Protein AF-A0A7C4KPK6-F1 (afdb_monomer_lite)

Sequence (250 aa):
MKNDGFASPEDARISAATRNLIRKELAAGTPIPMLVKLLMQQGLSRADANYAIDVVQSEAVMDPGTAGPSPAVQGALGLLGGVLAALLGGGVWAVLTYATNTELGIVAWGIGWLTGLAVVLFSRGGRGVPFQISAAVCAVLGIAIGKYGSLFLFANKEAGGELSPFDPRLIELFFTKAGEWFSGYDLLWVGLAVVTAFGIPKIRPEKAAVIPEEGAAAGPPAHDPAAPPGFPPSEAPPDEPPPDAGFPKN

Secondary structure (DSSP, 8-state):
--------TTGGGS-HHHHHHHHHHHHHT--HHHHHHHHHHTT--HHHHHHHHHHHHHHHHH-TTTSPPPHHHHHHHHHHHHHHHHHHHHHHHHHHHHHHTS--HHHHHHHHHHHHHHHHHHTTT--SHHHHHHHHHHHHHHHHHHHHHHHHHHHHHHTTT---TT-HHHHHHHHHHHHHHS-HHHHHHHHHHHHHHHHTTPPPPP-------TTS--PPPP--TTS--PPPPPPPPPPPPPP--PPPP-

Foldseek 3Di:
DDPPPPCDPLNVVCDPVNLVVLVVCVVLVPDLVVQLVVVVVVVDDSVSSVVSNVVSVVVLVVPPVNDDDDQVQLLVQLLVQLQVLLLVLLLVLLVVCQVVVDRDLVSLLVSLLRSLVSSCVRSVNAADQSSLVSSLVSSVSSVLSNVLSNQCSVVCVVVVNPDDSVPVVSVCCCVVCVVVPCDPSNVVSSVSSSCNSSPSRHSDDDPPPPPPCPDPPDDPPDPDPPDDPDDDPDDDDDDDDDDDPDDDDD

Structure (mmCIF, N/CA/C/O backbone):
data_AF-A0A7C4KPK6-F1
#
_entry.id   AF-A0A7C4KPK6-F1
#
loop_
_atom_site.group_PDB
_atom_site.id
_atom_site.type_symbol
_atom_site.label_atom_id
_atom_site.label_alt_id
_atom_site.label_comp_id
_atom_site.label_asym_id
_atom_site.label_entity_id
_atom_site.label_seq_id
_atom_site.pdbx_PDB_ins_code
_atom_site.Cartn_x
_atom_site.Cartn_y
_atom_site.Cartn_z
_atom_site.occupancy
_atom_site.B_iso_or_equiv
_atom_site.auth_seq_id
_atom_site.auth_comp_id
_atom_site.auth_asym_id
_atom_site.auth_atom_id
_atom_site.pdbx_PDB_model_num
ATOM 1 N N . MET A 1 1 ? -4.069 11.522 -49.976 1.00 37.34 1 MET A N 1
ATOM 2 C CA . MET A 1 1 ? -2.637 11.608 -50.322 1.00 37.34 1 MET A CA 1
ATOM 3 C C . MET A 1 1 ? -1.860 11.174 -49.096 1.00 37.34 1 MET A C 1
ATOM 5 O O . MET A 1 1 ? -1.925 11.861 -48.086 1.00 37.34 1 MET A O 1
ATOM 9 N N . LYS A 1 2 ? -1.278 9.971 -49.134 1.00 38.59 2 LYS A N 1
ATOM 10 C CA . LYS A 1 2 ? -0.350 9.502 -48.104 1.00 38.59 2 LYS A CA 1
ATOM 11 C C . LYS A 1 2 ? 0.953 10.265 -48.322 1.00 38.59 2 LYS A C 1
ATOM 13 O O . LYS A 1 2 ? 1.428 10.328 -49.451 1.00 38.59 2 LYS A O 1
ATOM 18 N N . ASN A 1 3 ? 1.450 10.918 -47.277 1.00 36.28 3 ASN A N 1
ATOM 19 C CA . ASN A 1 3 ? 2.798 11.468 -47.281 1.00 36.28 3 ASN A CA 1
ATOM 20 C C . ASN A 1 3 ? 3.749 10.274 -47.235 1.00 36.28 3 ASN A C 1
ATOM 22 O O . ASN A 1 3 ? 4.093 9.791 -46.159 1.00 36.28 3 ASN A O 1
ATOM 26 N N . ASP A 1 4 ? 4.144 9.793 -48.407 1.00 41.75 4 ASP A N 1
ATOM 27 C CA . ASP A 1 4 ? 5.289 8.908 -48.553 1.00 41.75 4 ASP A CA 1
ATOM 28 C C . ASP A 1 4 ? 6.524 9.804 -48.403 1.00 41.75 4 ASP A C 1
ATOM 30 O O . ASP A 1 4 ? 7.168 10.203 -49.372 1.00 41.75 4 ASP A O 1
ATOM 34 N N . GLY A 1 5 ? 6.766 10.246 -47.162 1.00 41.53 5 GLY A N 1
ATOM 35 C CA . GLY A 1 5 ? 7.997 10.923 -46.792 1.00 41.53 5 GLY A CA 1
ATOM 36 C C . GLY A 1 5 ? 9.134 10.012 -47.214 1.00 41.53 5 GLY A C 1
ATOM 37 O O . GLY A 1 5 ? 9.195 8.868 -46.769 1.00 41.53 5 GLY A O 1
ATOM 38 N N . PHE A 1 6 ? 9.951 10.489 -48.150 1.00 40.34 6 PHE A N 1
ATOM 39 C CA . PHE A 1 6 ? 11.109 9.780 -48.665 1.00 40.34 6 PHE A CA 1
ATOM 40 C C . PHE A 1 6 ? 11.923 9.249 -47.486 1.00 40.34 6 PHE A C 1
ATOM 42 O O . PHE A 1 6 ? 12.591 10.022 -46.804 1.00 40.34 6 PHE A O 1
ATOM 49 N N . ALA A 1 7 ? 11.844 7.938 -47.253 1.00 49.53 7 ALA A N 1
ATOM 50 C CA . ALA A 1 7 ? 12.792 7.241 -46.409 1.00 49.53 7 ALA A CA 1
ATOM 51 C C . ALA A 1 7 ? 14.174 7.551 -46.991 1.00 49.53 7 ALA A C 1
ATOM 53 O O . ALA A 1 7 ? 14.441 7.256 -48.163 1.00 49.53 7 ALA A O 1
ATOM 54 N N . SER A 1 8 ? 15.018 8.216 -46.209 1.00 55.72 8 SER A N 1
ATOM 55 C CA . SER A 1 8 ? 16.411 8.440 -46.568 1.00 55.72 8 SER A CA 1
ATOM 56 C C . SER A 1 8 ? 17.037 7.083 -46.932 1.00 55.72 8 SER A C 1
ATOM 58 O O . SER A 1 8 ? 16.675 6.064 -46.337 1.00 55.72 8 SER A O 1
ATOM 60 N N . PRO A 1 9 ? 18.000 7.002 -47.867 1.00 56.88 9 PRO A N 1
ATOM 61 C CA . PRO A 1 9 ? 18.771 5.776 -48.098 1.00 56.88 9 PRO A CA 1
ATOM 62 C C . PRO A 1 9 ? 19.389 5.185 -46.812 1.00 56.88 9 PRO A C 1
ATOM 64 O O . PRO A 1 9 ? 19.728 4.002 -46.776 1.00 56.88 9 PRO A O 1
ATOM 67 N N . GLU A 1 10 ? 19.519 5.992 -45.753 1.00 55.03 10 GLU A N 1
ATOM 68 C CA . GLU A 1 10 ? 19.916 5.569 -44.405 1.00 55.03 10 GLU A CA 1
ATOM 69 C C . GLU A 1 10 ? 18.784 4.894 -43.606 1.00 55.03 10 GLU A C 1
ATOM 71 O O . GLU A 1 10 ? 19.051 3.912 -42.912 1.00 55.03 10 GLU A O 1
ATOM 76 N N . ASP A 1 11 ? 17.518 5.294 -43.775 1.00 55.28 11 ASP A N 1
ATOM 77 C CA . ASP A 1 11 ? 16.349 4.658 -43.136 1.00 55.28 11 ASP A CA 1
ATOM 78 C C . ASP A 1 11 ? 16.147 3.212 -43.619 1.00 55.28 11 ASP A C 1
ATOM 80 O O . ASP A 1 11 ? 15.669 2.343 -42.882 1.00 55.28 11 ASP A O 1
ATOM 84 N N . ALA A 1 12 ? 16.569 2.922 -44.855 1.00 57.03 12 ALA A N 1
ATOM 85 C CA . ALA A 1 12 ? 16.560 1.576 -45.425 1.00 57.03 12 ALA A CA 1
ATOM 86 C C . ALA A 1 12 ? 17.585 0.629 -44.768 1.00 57.03 12 ALA A C 1
ATOM 88 O O . ALA A 1 12 ? 17.457 -0.590 -44.897 1.00 57.03 12 ALA A O 1
ATOM 89 N N . ARG A 1 13 ? 18.586 1.161 -44.047 1.00 63.59 13 ARG A N 1
ATOM 90 C CA . ARG A 1 13 ? 19.599 0.355 -43.341 1.00 63.59 13 ARG A CA 1
ATOM 91 C C . ARG A 1 13 ? 19.080 -0.213 -42.022 1.00 63.59 13 ARG A C 1
ATOM 93 O O . ARG A 1 13 ? 19.578 -1.240 -41.564 1.00 63.59 13 ARG A O 1
ATOM 100 N N . ILE A 1 14 ? 18.064 0.410 -41.419 1.00 74.88 14 ILE A N 1
ATOM 101 C CA . ILE A 1 14 ? 17.486 -0.066 -40.161 1.00 74.88 14 ILE A CA 1
ATOM 102 C C . ILE A 1 14 ? 16.391 -1.088 -40.469 1.00 74.88 14 ILE A C 1
ATOM 104 O O . ILE A 1 14 ? 15.237 -0.759 -40.782 1.00 74.88 14 ILE A O 1
ATOM 108 N N . SER A 1 15 ? 16.763 -2.360 -40.338 1.00 82.25 15 SER A N 1
ATOM 109 C CA . SER A 1 15 ? 15.848 -3.475 -40.565 1.00 82.25 15 SER A CA 1
ATOM 110 C C . SER A 1 15 ? 14.600 -3.381 -39.674 1.00 82.25 15 SER A C 1
ATOM 112 O O . SER A 1 15 ? 14.639 -2.883 -38.543 1.00 82.25 15 SER A O 1
ATOM 114 N N . ALA A 1 16 ? 13.475 -3.915 -40.156 1.00 83.50 16 ALA A N 1
ATOM 115 C CA . ALA A 1 16 ? 12.253 -4.021 -39.356 1.00 83.50 16 ALA A CA 1
ATOM 116 C C . ALA A 1 16 ? 12.481 -4.821 -38.055 1.00 83.50 16 ALA A C 1
ATOM 118 O O . ALA A 1 16 ? 11.877 -4.520 -37.025 1.00 83.50 16 ALA A O 1
ATOM 119 N N . ALA A 1 17 ? 13.394 -5.799 -38.079 1.00 82.31 17 ALA A N 1
ATOM 120 C CA . ALA A 1 17 ? 13.788 -6.564 -36.901 1.00 82.31 17 ALA A CA 1
ATOM 121 C C . ALA A 1 17 ? 14.478 -5.678 -35.849 1.00 82.31 17 ALA A C 1
ATOM 123 O O . ALA A 1 17 ? 14.116 -5.734 -34.674 1.00 82.31 17 ALA A O 1
ATOM 124 N N . THR A 1 18 ? 15.397 -4.806 -36.274 1.00 87.81 18 THR A N 1
ATOM 125 C CA . THR A 1 18 ? 16.091 -3.845 -35.402 1.00 87.81 18 THR A CA 1
ATOM 126 C C . THR A 1 18 ? 15.105 -2.868 -34.761 1.00 87.81 18 THR A C 1
ATOM 128 O O . THR A 1 18 ? 15.152 -2.651 -33.552 1.00 87.81 18 THR A O 1
ATOM 131 N N . ARG A 1 19 ? 14.148 -2.335 -35.531 1.00 88.56 19 ARG A N 1
ATOM 132 C CA . ARG A 1 19 ? 13.104 -1.439 -34.998 1.00 88.56 19 ARG A CA 1
ATOM 133 C C . ARG A 1 19 ? 12.204 -2.125 -33.975 1.00 88.56 19 ARG A C 1
ATOM 135 O O . ARG A 1 19 ? 11.934 -1.560 -32.917 1.00 88.56 19 ARG A O 1
ATOM 142 N N . ASN A 1 20 ? 11.774 -3.355 -34.255 1.00 87.62 20 ASN A N 1
ATOM 143 C CA . ASN A 1 20 ? 10.952 -4.127 -33.324 1.00 87.62 20 ASN A CA 1
ATOM 144 C C . ASN A 1 20 ? 11.703 -4.450 -32.027 1.00 87.62 20 ASN A C 1
ATOM 146 O O . ASN A 1 20 ? 11.112 -4.370 -30.949 1.00 87.62 20 ASN A O 1
ATOM 150 N N . LEU A 1 21 ? 12.999 -4.763 -32.119 1.00 87.44 21 LEU A N 1
ATOM 151 C CA . LEU A 1 21 ? 13.857 -4.955 -30.954 1.00 87.44 21 LEU A CA 1
ATOM 152 C C . LEU A 1 21 ? 13.949 -3.672 -30.121 1.00 87.44 21 LEU A C 1
ATOM 154 O O . LEU A 1 21 ? 13.642 -3.703 -28.935 1.00 87.44 21 LEU A O 1
ATOM 158 N N . ILE A 1 22 ? 14.292 -2.538 -30.740 1.00 90.06 22 ILE A N 1
ATOM 159 C CA . ILE A 1 22 ? 14.401 -1.241 -30.053 1.00 90.06 22 ILE A CA 1
ATOM 160 C C . ILE A 1 22 ? 13.082 -0.883 -29.362 1.00 90.06 22 ILE A C 1
ATOM 162 O O . ILE A 1 22 ? 13.087 -0.513 -28.191 1.00 90.06 22 ILE A O 1
ATOM 166 N N . ARG A 1 23 ? 11.941 -1.055 -30.041 1.00 86.69 23 ARG A N 1
ATOM 167 C CA . ARG A 1 23 ? 10.617 -0.789 -29.461 1.00 86.69 23 ARG A CA 1
ATOM 168 C C . ARG A 1 23 ? 10.331 -1.684 -28.254 1.00 86.69 23 ARG A C 1
ATOM 170 O O . ARG A 1 23 ? 9.842 -1.195 -27.238 1.00 86.69 23 ARG A O 1
ATOM 177 N N . LYS A 1 24 ? 10.644 -2.978 -28.354 1.00 85.38 24 LYS A N 1
ATOM 178 C CA . LYS A 1 24 ? 10.474 -3.945 -27.261 1.00 85.38 24 LYS A CA 1
ATOM 179 C C . LYS A 1 24 ? 11.331 -3.570 -26.049 1.00 85.38 24 LYS A C 1
ATOM 181 O O . LYS A 1 24 ? 10.821 -3.549 -24.933 1.00 85.38 24 LYS A O 1
ATOM 186 N N . GLU A 1 25 ? 12.599 -3.243 -26.270 1.00 86.81 25 GLU A N 1
ATOM 187 C CA . GLU A 1 25 ? 13.547 -2.897 -25.208 1.00 86.81 25 GLU A CA 1
ATOM 188 C C . GLU A 1 25 ? 13.232 -1.546 -24.551 1.00 86.81 25 GLU A C 1
ATOM 190 O O . GLU A 1 25 ? 13.271 -1.421 -23.326 1.00 86.81 25 GLU A O 1
ATOM 195 N N . LEU A 1 26 ? 12.835 -0.540 -25.335 1.00 83.62 26 LEU A N 1
ATOM 196 C CA . LEU A 1 26 ? 12.366 0.739 -24.797 1.00 83.62 26 LEU A CA 1
ATOM 197 C C . LEU A 1 26 ? 11.099 0.557 -23.950 1.00 83.62 26 LEU A C 1
ATOM 199 O O . LEU A 1 26 ? 11.012 1.119 -22.859 1.00 83.62 26 LEU A O 1
ATOM 203 N N . ALA A 1 27 ? 10.147 -0.271 -24.397 1.00 76.69 27 ALA A N 1
ATOM 204 C CA . ALA A 1 27 ? 8.944 -0.593 -23.627 1.00 76.69 27 ALA A CA 1
ATOM 205 C C . ALA A 1 27 ? 9.249 -1.384 -22.340 1.00 76.69 27 ALA A C 1
ATOM 207 O O . ALA A 1 27 ? 8.530 -1.249 -21.350 1.00 76.69 27 ALA A O 1
ATOM 208 N N . ALA A 1 28 ? 10.323 -2.179 -22.329 1.00 75.38 28 ALA A N 1
ATOM 209 C CA . ALA A 1 28 ? 10.812 -2.884 -21.144 1.00 75.38 28 ALA A CA 1
ATOM 210 C C . ALA A 1 28 ? 11.562 -1.969 -20.151 1.00 75.38 28 ALA A C 1
ATOM 212 O O . ALA A 1 28 ? 11.833 -2.382 -19.021 1.00 75.38 28 ALA A O 1
ATOM 213 N N . GLY A 1 29 ? 11.865 -0.724 -20.540 1.00 77.06 29 GLY A N 1
ATOM 214 C CA . GLY A 1 29 ? 12.596 0.242 -19.720 1.00 77.06 29 GLY A CA 1
ATOM 215 C C . GLY A 1 29 ? 14.118 0.067 -19.760 1.00 77.06 29 GLY A C 1
ATOM 216 O O . GLY A 1 29 ? 14.801 0.505 -18.832 1.00 77.06 29 GLY A O 1
ATOM 217 N N . THR A 1 30 ? 14.659 -0.573 -20.802 1.00 82.31 30 THR A N 1
ATOM 218 C CA . THR A 1 30 ? 16.104 -0.779 -20.970 1.00 82.31 30 THR A CA 1
ATOM 219 C C . THR A 1 30 ? 16.824 0.573 -21.125 1.00 82.31 30 THR A C 1
ATOM 221 O O . THR A 1 30 ? 16.462 1.363 -22.002 1.00 82.31 30 THR A O 1
ATOM 224 N N . PRO A 1 31 ? 17.855 0.884 -20.308 1.00 84.06 31 PRO A N 1
ATOM 225 C CA . PRO A 1 31 ? 18.593 2.141 -20.427 1.00 84.06 31 PRO A CA 1
ATOM 226 C C . PRO A 1 31 ? 19.273 2.292 -21.796 1.00 84.06 31 PRO A C 1
ATOM 228 O O . PRO A 1 31 ? 19.897 1.349 -22.283 1.00 84.06 31 PRO A O 1
ATOM 231 N N . ILE A 1 32 ? 19.247 3.501 -22.374 1.00 86.12 32 ILE A N 1
ATOM 232 C CA . ILE A 1 32 ? 19.819 3.794 -23.706 1.00 86.12 32 ILE A CA 1
ATOM 233 C C . ILE A 1 32 ? 21.267 3.287 -23.868 1.00 86.12 32 ILE A C 1
ATOM 235 O O . ILE A 1 32 ? 21.539 2.627 -24.869 1.00 86.12 32 ILE A O 1
ATOM 239 N N . PRO A 1 33 ? 22.197 3.474 -22.905 1.00 90.19 33 PRO A N 1
ATOM 240 C CA . PRO A 1 33 ? 23.565 2.965 -23.058 1.00 90.19 33 PRO A CA 1
ATOM 241 C C . PRO A 1 33 ? 23.644 1.439 -23.212 1.00 90.19 33 PRO A C 1
ATOM 243 O O . PRO A 1 33 ? 24.534 0.923 -23.889 1.00 90.19 33 PRO A O 1
ATOM 246 N N . MET A 1 34 ? 22.714 0.711 -22.589 1.00 88.19 34 MET A N 1
ATOM 247 C CA . MET A 1 34 ? 22.632 -0.745 -22.669 1.00 88.19 34 MET A CA 1
ATOM 248 C C . MET A 1 34 ? 22.015 -1.188 -23.997 1.00 88.19 34 MET A C 1
ATOM 250 O O . MET A 1 34 ? 22.509 -2.131 -24.611 1.00 88.19 34 MET A O 1
ATOM 254 N N . LEU A 1 35 ? 21.019 -0.451 -24.491 1.00 90.12 35 LEU A N 1
ATOM 255 C CA . LEU A 1 35 ? 20.423 -0.686 -25.803 1.00 90.12 35 LEU A CA 1
ATOM 256 C C . LEU A 1 35 ? 21.427 -0.458 -26.941 1.00 90.12 35 LEU A C 1
ATOM 258 O O . LEU A 1 35 ? 21.549 -1.291 -27.834 1.00 90.12 35 LEU A O 1
ATOM 262 N N . VAL A 1 36 ? 22.229 0.608 -26.854 1.00 92.31 36 VAL A N 1
ATOM 263 C CA . VAL A 1 36 ? 23.342 0.861 -27.784 1.00 92.31 36 VAL A CA 1
ATOM 264 C C . VAL A 1 36 ? 24.323 -0.310 -27.778 1.00 92.31 36 VAL A C 1
ATOM 266 O O . VAL A 1 36 ? 24.739 -0.770 -28.837 1.00 92.31 36 VAL A O 1
ATOM 269 N N . LYS A 1 37 ? 24.662 -0.839 -26.595 1.00 93.69 37 LYS A N 1
ATOM 270 C CA . LYS A 1 37 ? 25.561 -1.994 -26.476 1.00 93.69 37 LYS A CA 1
ATOM 271 C C . LYS A 1 37 ? 24.980 -3.251 -27.139 1.00 93.69 37 LYS A C 1
ATOM 273 O O . LYS A 1 37 ? 25.721 -3.948 -27.825 1.00 93.69 37 LYS A O 1
ATOM 278 N N . LEU A 1 38 ? 23.684 -3.522 -26.965 1.00 89.94 38 LEU A N 1
ATOM 279 C CA . LEU A 1 38 ? 22.998 -4.656 -27.600 1.00 89.94 38 LEU A CA 1
ATOM 280 C C . LEU A 1 38 ? 22.998 -4.539 -29.128 1.00 89.94 38 LEU A C 1
ATOM 282 O O . LEU A 1 38 ? 23.317 -5.500 -29.821 1.00 89.94 38 LEU A O 1
ATOM 286 N N . LEU A 1 39 ? 22.705 -3.352 -29.657 1.00 91.25 39 LEU A N 1
ATOM 287 C CA . LEU A 1 39 ? 22.725 -3.106 -31.100 1.00 91.25 39 LEU A CA 1
ATOM 288 C C . LEU A 1 39 ? 24.136 -3.251 -31.680 1.00 91.25 39 LEU A C 1
ATOM 290 O O . LEU A 1 39 ? 24.307 -3.843 -32.743 1.00 91.25 39 LEU A O 1
ATOM 294 N N . MET A 1 40 ? 25.158 -2.799 -30.950 1.00 91.00 40 MET A N 1
ATOM 295 C CA . MET A 1 40 ? 26.551 -3.011 -31.342 1.00 91.00 40 MET A CA 1
ATOM 296 C C . MET A 1 40 ? 26.943 -4.493 -31.362 1.00 91.00 40 MET A C 1
ATOM 298 O O . MET A 1 40 ? 27.669 -4.920 -32.256 1.00 91.00 40 MET A O 1
ATOM 302 N N . GLN A 1 41 ? 26.434 -5.300 -30.425 1.00 92.25 41 GLN A N 1
ATOM 303 C CA . GLN A 1 41 ? 26.625 -6.757 -30.446 1.00 92.25 41 GLN A CA 1
ATOM 304 C C . GLN A 1 41 ? 25.939 -7.427 -31.645 1.00 92.25 41 GLN A C 1
ATOM 306 O O . GLN A 1 41 ? 26.386 -8.482 -32.083 1.00 92.25 41 GLN A O 1
ATOM 311 N N . GLN A 1 42 ? 24.901 -6.806 -32.211 1.00 87.69 42 GLN A N 1
ATOM 312 C CA . GLN A 1 42 ? 24.258 -7.243 -33.456 1.00 87.69 42 GLN A CA 1
ATOM 313 C C . GLN A 1 42 ? 24.965 -6.734 -34.724 1.00 87.69 42 GLN A C 1
ATOM 315 O O . GLN A 1 42 ? 24.448 -6.905 -35.826 1.00 87.69 42 GLN A O 1
ATOM 320 N N . GLY A 1 43 ? 26.145 -6.123 -34.583 1.00 85.88 43 GLY A N 1
ATOM 321 C CA . GLY A 1 43 ? 26.968 -5.668 -35.702 1.00 85.88 43 GLY A CA 1
ATOM 322 C C . GLY A 1 43 ? 26.678 -4.244 -36.172 1.00 85.88 43 GLY A C 1
ATOM 323 O O . GLY A 1 43 ? 27.267 -3.816 -37.162 1.00 85.88 43 GLY A O 1
ATOM 324 N N . LEU A 1 44 ? 25.813 -3.487 -35.482 1.00 88.75 44 LEU A N 1
ATOM 325 C CA . LEU A 1 44 ? 25.620 -2.071 -35.799 1.00 88.75 44 LEU A CA 1
ATOM 326 C C . LEU A 1 44 ? 26.807 -1.248 -35.292 1.00 88.75 44 LEU A C 1
ATOM 328 O O . LEU A 1 44 ? 27.331 -1.471 -34.199 1.00 88.75 44 LEU A O 1
ATOM 332 N N . SER A 1 45 ? 27.208 -0.231 -36.055 1.00 89.56 45 SER A N 1
ATOM 333 C CA . SER A 1 45 ? 28.138 0.757 -35.520 1.00 89.56 45 SER A CA 1
ATOM 334 C C . SER A 1 45 ? 27.465 1.550 -34.392 1.00 89.56 45 SER A C 1
ATOM 336 O O . SER A 1 45 ? 26.240 1.655 -34.312 1.00 89.56 45 SER A O 1
ATOM 338 N N . ARG A 1 46 ? 28.258 2.158 -33.504 1.00 87.25 46 ARG A N 1
ATOM 339 C CA . ARG A 1 46 ? 27.716 3.020 -32.439 1.00 87.25 46 ARG A CA 1
ATOM 340 C C . ARG A 1 46 ? 26.889 4.185 -33.004 1.00 87.25 46 ARG A C 1
ATOM 342 O O . ARG A 1 46 ? 25.904 4.576 -32.385 1.00 87.25 46 ARG A O 1
ATOM 349 N N . ALA A 1 47 ? 27.300 4.741 -34.144 1.00 82.19 47 ALA A N 1
ATOM 350 C CA . ALA A 1 47 ? 26.583 5.830 -34.800 1.00 82.19 47 ALA A CA 1
ATOM 351 C C . ALA A 1 47 ? 25.219 5.350 -35.316 1.00 82.19 47 ALA A C 1
ATOM 353 O O . ALA A 1 47 ? 24.206 5.960 -34.984 1.00 82.19 47 ALA A O 1
ATOM 354 N N . ASP A 1 48 ? 25.188 4.203 -36.003 1.00 85.06 48 ASP A N 1
ATOM 355 C CA . ASP A 1 48 ? 23.949 3.606 -36.522 1.00 85.06 48 ASP A CA 1
ATOM 356 C C . ASP A 1 48 ? 23.004 3.180 -35.393 1.00 85.06 48 ASP A C 1
ATOM 358 O O . ASP A 1 48 ? 21.793 3.336 -35.501 1.00 85.06 48 ASP A O 1
ATOM 362 N N . ALA A 1 49 ? 23.546 2.673 -34.282 1.00 88.19 49 ALA A N 1
ATOM 363 C CA . ALA A 1 49 ? 22.763 2.307 -33.106 1.00 88.19 49 ALA A CA 1
ATOM 364 C C . ALA A 1 49 ? 22.084 3.528 -32.467 1.00 88.19 49 ALA A C 1
ATOM 366 O O . ALA A 1 49 ? 20.896 3.477 -32.159 1.00 88.19 49 ALA A O 1
ATOM 367 N N . ASN A 1 50 ? 22.818 4.632 -32.291 1.00 89.38 50 ASN A N 1
ATOM 368 C CA . ASN A 1 50 ? 22.251 5.874 -31.762 1.00 89.38 50 ASN A CA 1
ATOM 369 C C . ASN A 1 50 ? 21.199 6.458 -32.711 1.00 89.38 50 ASN A C 1
ATOM 371 O O . ASN A 1 50 ? 20.126 6.843 -32.259 1.00 89.38 50 ASN A O 1
ATOM 375 N N . TYR A 1 51 ? 21.488 6.469 -34.014 1.00 86.56 51 TYR A N 1
ATOM 376 C CA . TYR A 1 51 ? 20.554 6.925 -35.039 1.00 86.56 51 TYR A CA 1
ATOM 377 C C . TYR A 1 51 ? 19.271 6.083 -35.053 1.00 86.56 51 TYR A C 1
ATOM 379 O O . TYR A 1 51 ? 18.174 6.628 -35.008 1.00 86.56 51 TYR A O 1
ATOM 387 N N . ALA A 1 52 ? 19.383 4.753 -35.005 1.00 87.06 52 ALA A N 1
ATOM 388 C CA . ALA A 1 52 ? 18.220 3.872 -34.980 1.00 87.06 52 ALA A CA 1
ATOM 389 C C . ALA A 1 52 ? 17.349 4.060 -33.731 1.00 87.06 52 ALA A C 1
ATOM 391 O O . ALA A 1 52 ? 16.126 3.963 -33.814 1.00 87.06 52 ALA A O 1
ATOM 392 N N . ILE A 1 53 ? 17.957 4.342 -32.576 1.00 88.06 53 ILE A N 1
ATOM 393 C CA . ILE A 1 53 ? 17.217 4.652 -31.348 1.00 88.06 53 ILE A CA 1
ATOM 394 C C . ILE A 1 53 ? 16.477 5.985 -31.488 1.00 88.06 53 ILE A C 1
ATOM 396 O O . ILE A 1 53 ? 15.304 6.050 -31.127 1.00 88.06 53 ILE A O 1
ATOM 400 N N . ASP A 1 54 ? 17.130 7.011 -32.033 1.00 86.00 54 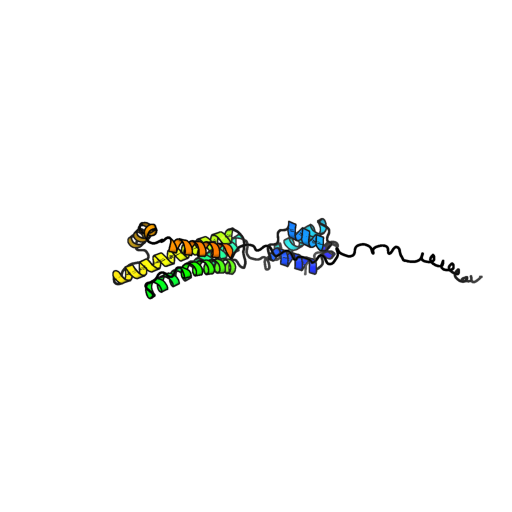ASP A N 1
ATOM 401 C CA . ASP A 1 54 ? 16.542 8.338 -32.244 1.00 86.00 54 ASP A CA 1
ATOM 402 C C . ASP A 1 54 ? 15.367 8.292 -33.236 1.00 86.00 54 ASP A C 1
ATOM 404 O O . ASP A 1 54 ? 14.289 8.824 -32.964 1.00 86.00 54 ASP A O 1
ATOM 408 N N . VAL A 1 55 ? 15.512 7.546 -34.336 1.00 84.88 55 VAL A N 1
ATOM 409 C CA . VAL A 1 55 ? 14.433 7.307 -35.309 1.00 84.88 55 VAL A CA 1
ATOM 410 C C . VAL A 1 55 ? 13.247 6.601 -34.647 1.00 84.88 55 VAL A C 1
ATOM 412 O O . VAL A 1 55 ? 12.113 7.053 -34.760 1.00 84.88 55 VAL A O 1
ATOM 415 N N . VAL A 1 56 ? 13.471 5.527 -33.887 1.00 84.00 56 VAL A N 1
ATOM 416 C CA . VAL A 1 56 ? 12.365 4.798 -33.237 1.00 84.00 56 VAL A CA 1
ATOM 417 C C . VAL A 1 56 ? 11.712 5.617 -32.116 1.00 84.00 56 VAL A C 1
ATOM 419 O O . VAL A 1 56 ? 10.499 5.531 -31.920 1.00 84.00 56 VAL A O 1
ATOM 422 N N . GLN A 1 57 ? 12.479 6.420 -31.374 1.00 82.62 57 GLN A N 1
ATOM 423 C CA . GLN A 1 57 ? 11.927 7.332 -30.370 1.00 82.62 57 GLN A CA 1
ATOM 424 C C . GLN A 1 57 ? 11.108 8.451 -31.014 1.00 82.62 57 GLN A C 1
ATOM 426 O O . GLN A 1 57 ? 10.018 8.746 -30.531 1.00 82.62 57 GLN A O 1
ATOM 431 N N . SER A 1 58 ? 11.584 9.040 -32.110 1.00 79.25 58 SER A N 1
ATOM 432 C CA . SER A 1 58 ? 10.852 10.076 -32.845 1.00 79.25 58 SER A CA 1
ATOM 433 C C . SER A 1 58 ? 9.593 9.527 -33.527 1.00 79.25 58 SER A C 1
ATOM 435 O O . SER A 1 58 ? 8.546 10.168 -33.455 1.00 79.25 58 SER A O 1
ATOM 437 N N . GLU A 1 59 ? 9.632 8.305 -34.071 1.00 75.06 59 GLU A N 1
ATOM 438 C CA . GLU A 1 59 ? 8.441 7.577 -34.534 1.00 75.06 59 GLU A CA 1
ATOM 439 C C . GLU A 1 59 ? 7.422 7.383 -33.397 1.00 75.06 59 GLU A C 1
ATOM 441 O O . GLU A 1 59 ? 6.233 7.647 -33.575 1.00 75.06 59 GLU A O 1
ATOM 446 N N . ALA A 1 60 ? 7.877 6.975 -32.207 1.00 67.25 60 ALA A N 1
ATOM 447 C CA . ALA A 1 60 ? 7.009 6.793 -31.041 1.00 67.25 60 ALA A CA 1
ATOM 448 C C . ALA A 1 60 ? 6.411 8.114 -30.516 1.00 67.25 60 ALA A C 1
ATOM 450 O O . ALA A 1 60 ? 5.337 8.111 -29.918 1.00 67.25 60 ALA A O 1
ATOM 451 N N . VAL A 1 61 ? 7.089 9.243 -30.737 1.00 65.19 61 VAL A N 1
ATOM 452 C CA . VAL A 1 61 ? 6.589 10.586 -30.399 1.00 65.19 61 VAL A CA 1
ATOM 453 C C . VAL A 1 61 ? 5.533 11.055 -31.412 1.00 65.19 61 VAL A C 1
ATOM 455 O O . VAL A 1 61 ? 4.601 11.764 -31.036 1.00 65.19 61 VAL A O 1
ATOM 458 N N . MET A 1 62 ? 5.653 10.649 -32.680 1.00 61.03 62 MET A N 1
ATOM 459 C CA . MET A 1 62 ? 4.754 11.042 -33.774 1.00 61.03 62 MET A CA 1
ATOM 460 C C . MET A 1 62 ? 3.452 10.220 -33.842 1.00 61.03 62 MET A C 1
ATOM 462 O O . MET A 1 62 ? 2.494 10.670 -34.471 1.00 61.03 62 MET A O 1
ATOM 466 N N . ASP A 1 63 ? 3.379 9.057 -33.184 1.00 58.94 63 ASP A N 1
ATOM 467 C CA . ASP A 1 63 ? 2.153 8.256 -33.036 1.00 58.94 63 ASP A CA 1
ATOM 468 C C . ASP A 1 63 ? 1.639 8.265 -31.576 1.00 58.94 63 ASP A C 1
ATOM 470 O O . ASP A 1 63 ? 1.900 7.333 -30.801 1.00 58.94 63 ASP A O 1
ATOM 474 N N . PRO A 1 64 ? 0.869 9.296 -31.168 1.00 52.34 64 PRO A N 1
ATOM 475 C CA . PRO A 1 64 ? 0.358 9.425 -29.801 1.00 52.34 64 PRO A CA 1
ATOM 476 C C . PRO A 1 64 ? -0.629 8.315 -29.403 1.00 52.34 64 PRO A C 1
ATOM 478 O O . PRO A 1 64 ? -0.973 8.210 -28.227 1.00 52.34 64 PRO A O 1
ATOM 481 N N . GLY A 1 65 ? -1.081 7.475 -30.345 1.00 54.97 65 GLY A N 1
ATOM 482 C CA . GLY A 1 65 ? -1.910 6.302 -30.065 1.00 54.97 65 GLY A CA 1
ATOM 483 C C . GLY A 1 65 ? -1.132 5.105 -29.503 1.00 54.97 65 GLY A C 1
ATOM 484 O O . GLY A 1 65 ? -1.749 4.178 -28.978 1.00 54.97 65 GLY A O 1
ATOM 485 N N . THR A 1 66 ? 0.205 5.119 -29.579 1.00 54.41 66 THR A N 1
ATOM 486 C CA . THR A 1 66 ? 1.074 4.006 -29.142 1.00 54.41 66 THR A CA 1
ATOM 487 C C . THR A 1 66 ? 1.982 4.346 -27.960 1.00 54.41 66 THR A C 1
ATOM 489 O O . THR A 1 66 ? 2.498 3.437 -27.302 1.00 54.41 66 THR A O 1
ATOM 492 N N . ALA A 1 67 ? 2.139 5.632 -27.629 1.00 56.81 67 ALA A N 1
ATOM 493 C CA . ALA A 1 67 ? 2.850 6.064 -26.435 1.00 56.81 67 ALA A CA 1
ATOM 494 C C . ALA A 1 67 ? 2.051 5.669 -25.180 1.00 56.81 67 ALA A C 1
ATOM 496 O O . ALA A 1 67 ? 0.936 6.139 -24.945 1.00 56.81 67 ALA A O 1
ATOM 497 N N . GLY A 1 68 ? 2.613 4.779 -24.358 1.00 63.56 68 GLY A N 1
ATOM 498 C CA . GLY A 1 68 ? 2.054 4.470 -23.042 1.00 63.56 68 GLY A CA 1
ATOM 499 C C . GLY A 1 68 ? 1.857 5.741 -22.195 1.00 63.56 68 GLY A C 1
ATOM 500 O O . GLY A 1 68 ? 2.469 6.773 -22.475 1.00 63.56 68 GLY A O 1
ATOM 501 N N . PRO A 1 69 ? 1.016 5.699 -21.145 1.00 72.94 69 PRO A N 1
ATOM 502 C CA . PRO A 1 69 ? 0.779 6.869 -20.303 1.00 72.94 69 PRO A CA 1
ATOM 503 C C . PRO A 1 69 ? 2.092 7.441 -19.766 1.00 72.94 69 PRO A C 1
ATOM 505 O O . PRO A 1 69 ? 3.014 6.688 -19.449 1.00 72.94 69 PRO A O 1
ATOM 508 N N . SER A 1 70 ? 2.170 8.766 -19.633 1.00 83.31 70 SER A N 1
ATOM 509 C CA . SER A 1 70 ? 3.369 9.429 -19.113 1.00 83.31 70 SER A CA 1
ATOM 510 C C . SER A 1 70 ? 3.738 8.908 -17.712 1.00 83.31 70 SER A C 1
ATOM 512 O O . SER A 1 70 ? 2.856 8.454 -16.975 1.00 83.31 70 SER A O 1
ATOM 514 N N . PRO A 1 71 ? 5.013 8.999 -17.284 1.00 84.38 71 PRO A N 1
ATOM 515 C CA . PRO A 1 71 ? 5.433 8.539 -15.957 1.00 84.38 71 PRO A CA 1
ATOM 516 C C . PRO A 1 71 ? 4.609 9.137 -14.808 1.00 84.38 71 PRO A C 1
ATOM 518 O O . PRO A 1 71 ? 4.316 8.449 -13.833 1.00 84.38 71 PRO A O 1
ATOM 521 N N . ALA A 1 72 ? 4.177 10.395 -14.944 1.00 86.31 72 ALA A N 1
ATOM 522 C CA . ALA A 1 72 ? 3.301 11.054 -13.979 1.00 86.31 72 ALA A CA 1
ATOM 523 C C . ALA A 1 72 ? 1.915 10.391 -13.906 1.00 86.31 72 ALA A C 1
ATOM 525 O O . ALA A 1 72 ? 1.420 10.118 -12.813 1.00 86.31 72 ALA A O 1
ATOM 526 N N . VAL A 1 73 ? 1.311 10.075 -15.057 1.00 89.94 73 VAL A N 1
ATOM 527 C CA . VAL A 1 73 ? 0.019 9.374 -15.122 1.00 89.94 73 VAL A CA 1
ATOM 528 C C . VAL A 1 73 ? 0.148 7.955 -14.570 1.00 89.94 73 VAL A C 1
ATOM 530 O O . VAL A 1 73 ? -0.692 7.533 -13.781 1.00 89.94 73 VAL A O 1
ATOM 533 N N . GLN A 1 74 ? 1.218 7.233 -14.912 1.00 91.88 74 GLN A N 1
ATOM 534 C CA . GLN A 1 74 ? 1.485 5.907 -14.344 1.00 91.88 74 GLN A CA 1
ATOM 535 C C . GLN A 1 74 ? 1.636 5.964 -12.823 1.00 91.88 74 GLN A C 1
ATOM 537 O O . GLN A 1 74 ? 1.065 5.129 -12.125 1.00 91.88 74 GLN A O 1
ATOM 542 N N . GLY A 1 75 ? 2.374 6.951 -12.310 1.00 92.25 75 GLY A N 1
ATOM 543 C CA . GLY A 1 75 ? 2.535 7.189 -10.877 1.00 92.25 75 GLY A CA 1
ATOM 544 C C . GLY A 1 75 ? 1.199 7.433 -10.179 1.00 92.25 75 GLY A C 1
ATOM 545 O O . GLY A 1 75 ? 0.898 6.771 -9.188 1.00 92.25 75 GLY A O 1
ATOM 546 N N . ALA A 1 76 ? 0.370 8.324 -10.730 1.00 95.81 76 ALA A N 1
ATOM 547 C CA . ALA A 1 76 ? -0.949 8.637 -10.186 1.00 95.81 76 ALA A CA 1
ATOM 548 C C . ALA A 1 76 ? -1.884 7.416 -10.183 1.00 95.81 76 ALA A C 1
ATOM 550 O O . ALA A 1 76 ? -2.526 7.134 -9.172 1.00 95.81 76 ALA A O 1
ATOM 551 N N . LEU A 1 77 ? -1.925 6.658 -11.284 1.00 96.00 77 LEU A N 1
ATOM 552 C CA . LEU A 1 77 ? -2.719 5.432 -11.365 1.00 96.00 77 LEU A CA 1
ATOM 553 C C . LEU A 1 77 ? -2.207 4.366 -10.393 1.00 96.00 77 LEU A C 1
ATOM 555 O O . LEU A 1 77 ? -3.005 3.756 -9.686 1.00 96.00 77 LEU A O 1
ATOM 559 N N . GLY A 1 78 ? -0.889 4.173 -10.308 1.00 97.12 78 GLY A N 1
ATOM 560 C CA . GLY A 1 78 ? -0.274 3.256 -9.352 1.00 97.12 78 GLY A CA 1
ATOM 561 C C . GLY A 1 78 ? -0.649 3.602 -7.911 1.00 97.12 78 GLY A C 1
ATOM 562 O O . GLY A 1 78 ? -1.110 2.732 -7.175 1.00 97.12 78 GLY A O 1
ATOM 563 N N . LEU A 1 79 ? -0.533 4.8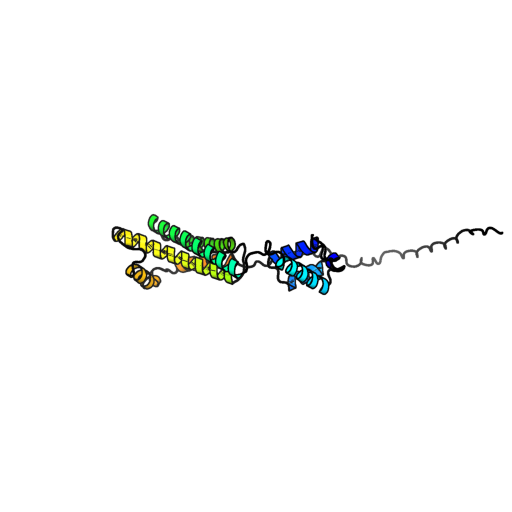76 -7.524 1.00 98.19 79 LEU A N 1
ATOM 564 C CA . LEU A 1 79 ? -0.941 5.351 -6.200 1.00 98.19 79 LEU A CA 1
ATOM 565 C C . LEU A 1 79 ? -2.432 5.102 -5.938 1.00 98.19 79 LEU A C 1
ATOM 567 O O . LEU A 1 79 ? -2.779 4.597 -4.873 1.00 98.19 79 LEU A O 1
ATOM 571 N N . LEU A 1 80 ? -3.303 5.397 -6.907 1.00 98.19 80 LEU A N 1
ATOM 572 C CA . LEU A 1 80 ? -4.737 5.116 -6.804 1.00 98.19 80 LEU A CA 1
ATOM 573 C C . LEU A 1 80 ? -5.000 3.624 -6.555 1.00 98.19 80 LEU A C 1
ATOM 575 O O . LEU A 1 80 ? -5.747 3.280 -5.641 1.00 98.19 80 LEU A O 1
ATOM 579 N N . GLY A 1 81 ? -4.349 2.740 -7.317 1.00 98.12 81 GLY A N 1
ATOM 580 C CA . GLY A 1 81 ? -4.433 1.293 -7.115 1.00 98.12 81 GLY A CA 1
ATOM 581 C C . GLY A 1 81 ? -3.988 0.875 -5.712 1.00 98.12 81 GLY A C 1
ATOM 582 O O . GLY A 1 81 ? -4.685 0.115 -5.040 1.00 98.12 81 GLY A O 1
ATOM 583 N N . GLY A 1 82 ? -2.869 1.426 -5.234 1.00 98.62 82 GLY A N 1
ATOM 584 C CA . GLY A 1 82 ? -2.369 1.197 -3.879 1.00 98.62 82 GLY A CA 1
ATOM 585 C C . GLY A 1 82 ? -3.344 1.649 -2.787 1.00 98.62 82 GLY A C 1
ATOM 586 O O . GLY A 1 82 ? -3.569 0.907 -1.834 1.00 98.62 82 GLY A O 1
ATOM 587 N N . VAL A 1 83 ? -3.963 2.826 -2.927 1.00 98.75 83 VAL A N 1
ATOM 588 C CA . VAL A 1 83 ? -4.953 3.350 -1.968 1.00 98.75 83 VAL A CA 1
ATOM 589 C C . VAL A 1 83 ? -6.212 2.484 -1.935 1.00 98.75 83 VAL A C 1
ATOM 591 O O . VAL A 1 83 ? -6.688 2.149 -0.853 1.00 98.75 83 VAL A O 1
ATOM 594 N N . LEU A 1 84 ? -6.732 2.069 -3.093 1.00 98.62 84 LEU A N 1
ATOM 595 C CA . LEU A 1 84 ? -7.891 1.173 -3.156 1.00 98.62 84 LEU A CA 1
ATOM 596 C C . LEU A 1 84 ? -7.593 -0.173 -2.485 1.00 98.62 84 LEU A C 1
ATOM 598 O O . LEU A 1 84 ? -8.382 -0.648 -1.670 1.00 98.62 84 LEU A O 1
ATOM 602 N N . ALA A 1 85 ? -6.426 -0.755 -2.768 1.00 98.69 85 ALA A N 1
ATOM 603 C CA . ALA A 1 85 ? -5.961 -1.970 -2.107 1.00 98.69 85 ALA A CA 1
ATOM 604 C C . ALA A 1 85 ? -5.808 -1.796 -0.588 1.00 98.69 85 ALA A C 1
ATOM 606 O O . ALA A 1 85 ? -6.194 -2.686 0.166 1.00 98.69 85 ALA A O 1
ATOM 607 N N . ALA A 1 86 ? -5.289 -0.653 -0.133 1.00 98.75 86 ALA A N 1
ATOM 608 C CA . ALA A 1 86 ? -5.137 -0.337 1.283 1.00 98.75 86 ALA A CA 1
ATOM 609 C C . ALA A 1 86 ? -6.492 -0.249 2.003 1.00 98.75 86 ALA A C 1
ATOM 611 O O . ALA A 1 86 ? -6.653 -0.833 3.072 1.00 98.75 86 ALA A O 1
ATOM 612 N N . LEU A 1 87 ? -7.474 0.430 1.400 1.00 98.56 87 LEU A N 1
ATOM 613 C CA . LEU A 1 87 ? -8.829 0.558 1.942 1.00 98.56 87 LEU A CA 1
ATOM 614 C C . LEU A 1 87 ? -9.534 -0.800 2.024 1.00 98.56 87 LEU A C 1
ATOM 616 O O . LEU A 1 87 ? -10.088 -1.144 3.067 1.00 98.56 87 LEU A O 1
ATOM 620 N N . LEU A 1 88 ? -9.481 -1.589 0.947 1.00 98.50 88 LEU A N 1
ATOM 621 C CA . LEU A 1 88 ? -10.100 -2.914 0.901 1.00 98.50 88 LEU A CA 1
ATOM 622 C C . LEU A 1 88 ? -9.416 -3.888 1.864 1.00 98.50 88 LEU A C 1
ATOM 624 O O . LEU A 1 88 ? -10.088 -4.550 2.649 1.00 98.50 88 LEU A O 1
ATOM 628 N N . GLY A 1 89 ? -8.084 -3.951 1.839 1.00 98.44 89 GLY A N 1
ATOM 629 C CA . GLY A 1 89 ? -7.305 -4.830 2.707 1.00 98.44 89 GLY A CA 1
ATOM 630 C C . GLY A 1 89 ? -7.459 -4.473 4.185 1.00 98.44 89 GLY A C 1
ATOM 631 O O . GLY A 1 89 ? -7.713 -5.355 5.003 1.00 98.44 89 GLY A O 1
ATOM 632 N N . GLY A 1 90 ? -7.379 -3.183 4.522 1.00 98.44 90 GLY A N 1
ATOM 633 C CA . GLY A 1 90 ? -7.610 -2.688 5.878 1.00 98.44 90 GLY A CA 1
ATOM 634 C C . GLY A 1 90 ? -9.033 -2.965 6.362 1.00 98.44 90 GLY A C 1
ATOM 635 O O . GLY A 1 90 ? -9.214 -3.484 7.459 1.00 98.44 90 GLY A O 1
ATOM 636 N N . GLY A 1 91 ? -10.046 -2.709 5.529 1.00 98.19 91 GLY A N 1
ATOM 637 C CA . GLY A 1 91 ? -11.443 -3.007 5.857 1.00 98.19 91 GLY A CA 1
ATOM 638 C C . GLY A 1 91 ? -11.694 -4.497 6.107 1.00 98.19 91 GLY A C 1
ATOM 639 O O . GLY A 1 91 ? -12.306 -4.859 7.111 1.00 98.19 91 GLY A O 1
ATOM 640 N N . VAL A 1 92 ? -11.168 -5.373 5.244 1.00 98.31 92 VAL A N 1
ATOM 641 C CA . VAL A 1 92 ? -11.245 -6.831 5.439 1.00 98.31 92 VAL A CA 1
ATOM 642 C C . VAL A 1 92 ? -10.549 -7.242 6.733 1.00 98.31 92 VAL A C 1
ATOM 644 O O . VAL A 1 92 ? -11.102 -8.036 7.492 1.00 98.31 92 VAL A O 1
ATOM 647 N N . TRP A 1 93 ? -9.371 -6.686 7.023 1.00 98.00 93 TRP A N 1
ATOM 648 C CA . TRP A 1 93 ? -8.664 -6.991 8.263 1.00 98.00 93 TRP A CA 1
ATOM 649 C C . TRP A 1 93 ? -9.462 -6.569 9.499 1.00 98.00 93 TRP A C 1
ATOM 651 O O . TRP A 1 93 ? -9.606 -7.370 10.419 1.00 98.00 93 TRP A O 1
ATOM 661 N N . ALA A 1 94 ? -10.048 -5.370 9.495 1.00 97.88 94 ALA A N 1
ATOM 662 C CA . ALA A 1 94 ? -10.885 -4.893 10.593 1.00 97.88 94 ALA A CA 1
ATOM 663 C C . ALA A 1 94 ? -12.050 -5.847 10.892 1.00 97.88 94 ALA A C 1
ATOM 665 O O . ALA A 1 94 ? -12.268 -6.234 12.042 1.00 97.88 94 ALA A O 1
ATOM 666 N N . VAL A 1 95 ? -12.762 -6.281 9.848 1.00 97.69 95 VAL A N 1
ATOM 667 C CA . VAL A 1 95 ? -13.875 -7.232 9.978 1.00 97.69 95 VAL A CA 1
ATOM 668 C C . VAL A 1 95 ? -13.392 -8.593 10.478 1.00 97.69 95 VAL A C 1
ATOM 670 O O . VAL A 1 95 ? -14.036 -9.179 11.346 1.00 97.69 95 VAL A O 1
ATOM 673 N N . LEU A 1 96 ? -12.261 -9.094 9.970 1.00 97.31 96 LEU A N 1
ATOM 674 C CA . LEU A 1 96 ? -11.689 -10.365 10.418 1.00 97.31 96 LEU A CA 1
ATOM 675 C C . LEU A 1 96 ? -11.324 -10.326 11.901 1.00 97.31 96 LEU A C 1
ATOM 677 O O . LEU A 1 96 ? -11.738 -11.216 12.635 1.00 97.31 96 LEU A O 1
ATOM 681 N N . THR A 1 97 ? -10.602 -9.299 12.347 1.00 96.44 97 THR A N 1
ATOM 682 C CA . THR A 1 97 ? -10.209 -9.142 13.755 1.00 96.44 97 THR A CA 1
ATOM 683 C C . THR A 1 97 ? -11.433 -9.050 14.662 1.00 96.44 97 THR A C 1
ATOM 685 O O . THR A 1 97 ? -11.482 -9.708 15.700 1.00 96.44 97 THR A O 1
ATOM 688 N N . TYR A 1 98 ? -12.452 -8.289 14.253 1.00 96.56 98 TYR A N 1
ATOM 689 C CA . TYR A 1 98 ? -13.710 -8.188 14.990 1.00 96.56 98 TYR A CA 1
ATOM 690 C C . TYR A 1 98 ? -14.448 -9.534 15.082 1.00 96.56 98 TYR A C 1
ATOM 692 O O . TYR A 1 98 ? -14.934 -9.909 16.147 1.00 96.56 98 TYR A O 1
ATOM 700 N N . ALA A 1 99 ? -14.514 -10.288 13.982 1.00 97.12 99 ALA A N 1
ATOM 701 C CA . ALA A 1 99 ? -15.214 -11.570 13.935 1.00 97.12 99 ALA A CA 1
ATOM 702 C C . ALA A 1 99 ? -14.496 -12.678 14.725 1.00 97.12 99 ALA A C 1
ATOM 704 O O . ALA A 1 99 ? -15.151 -13.531 15.323 1.00 97.12 99 ALA A O 1
ATOM 705 N N . THR A 1 100 ? -13.162 -12.683 14.729 1.00 96.75 100 THR A N 1
ATOM 706 C CA . THR A 1 100 ? -12.352 -13.730 15.374 1.00 96.75 100 THR A CA 1
ATOM 707 C C . THR A 1 100 ? -11.902 -13.370 16.788 1.00 96.75 100 THR A C 1
ATOM 709 O O . THR A 1 100 ? -11.373 -14.233 17.488 1.00 96.75 100 THR A O 1
ATOM 712 N N . ASN A 1 101 ? -12.073 -12.113 17.213 1.00 93.88 101 ASN A N 1
ATOM 713 C CA . ASN A 1 101 ? -11.478 -11.552 18.432 1.00 93.88 101 ASN A CA 1
ATOM 714 C C . ASN A 1 101 ? -9.956 -11.789 18.519 1.00 93.88 101 ASN A C 1
ATOM 716 O O . ASN A 1 101 ? -9.404 -11.904 19.610 1.00 93.88 101 ASN A O 1
ATOM 720 N N . THR A 1 102 ? -9.281 -11.928 17.372 1.00 92.50 102 THR A N 1
ATOM 721 C CA . THR A 1 102 ? -7.856 -12.267 17.292 1.00 92.50 102 THR A CA 1
ATOM 722 C C . THR A 1 102 ? -7.169 -11.438 16.213 1.00 92.50 102 THR A C 1
ATOM 724 O O . THR A 1 102 ? -7.593 -11.422 15.057 1.00 92.50 102 THR A O 1
ATOM 727 N N . GLU A 1 103 ? -6.052 -10.800 16.565 1.00 91.12 103 GLU A N 1
ATOM 728 C CA . GLU A 1 103 ? -5.229 -10.051 15.615 1.00 91.12 103 GLU A CA 1
ATOM 729 C C . GLU A 1 103 ? -4.318 -10.990 14.814 1.00 91.12 103 GLU A C 1
ATOM 731 O O . GLU A 1 103 ? -3.285 -11.477 15.278 1.00 91.12 103 GLU A O 1
ATOM 736 N N . LEU A 1 104 ? -4.707 -11.252 13.567 1.00 91.94 104 LEU A N 1
ATOM 737 C CA . LEU A 1 104 ? -3.931 -12.084 12.654 1.00 91.94 104 LEU A CA 1
ATOM 738 C C . LEU A 1 104 ? -2.873 -11.245 11.926 1.00 91.94 104 LEU A C 1
ATOM 740 O O . LEU A 1 104 ? -3.131 -10.700 10.855 1.00 91.94 104 LEU A O 1
ATOM 744 N N . GLY A 1 105 ? -1.656 -11.188 12.471 1.00 91.94 105 GLY A N 1
ATOM 745 C CA . GLY A 1 105 ? -0.535 -10.446 11.868 1.00 91.94 105 GLY A CA 1
ATOM 746 C C . GLY A 1 105 ? -0.219 -10.832 10.412 1.00 91.94 105 GLY A C 1
ATOM 747 O O . GLY A 1 105 ? 0.183 -9.989 9.612 1.00 91.94 105 GLY A O 1
ATOM 748 N N . ILE A 1 106 ? -0.505 -12.075 10.012 1.00 96.00 106 ILE A N 1
ATOM 749 C CA . ILE A 1 106 ? -0.359 -12.530 8.620 1.00 96.00 106 ILE A CA 1
ATOM 750 C C . ILE A 1 106 ? -1.222 -11.731 7.628 1.00 96.00 106 ILE A C 1
ATOM 752 O O . ILE A 1 106 ? -0.847 -11.575 6.466 1.00 96.00 106 ILE A O 1
ATOM 756 N N . VAL A 1 107 ? -2.351 -11.172 8.078 1.00 97.19 107 VAL A N 1
ATOM 757 C CA . VAL A 1 107 ? -3.211 -10.325 7.243 1.00 97.19 107 VAL A CA 1
ATOM 758 C C . VAL A 1 107 ? -2.494 -9.020 6.897 1.00 97.19 107 VAL A C 1
ATOM 760 O O . VAL A 1 107 ? -2.557 -8.593 5.748 1.00 97.19 107 VAL A O 1
ATOM 763 N N . ALA A 1 108 ? -1.727 -8.438 7.826 1.00 97.06 108 ALA A N 1
ATOM 764 C CA . ALA A 1 108 ? -0.916 -7.250 7.555 1.00 97.06 108 ALA A CA 1
ATOM 765 C C . ALA A 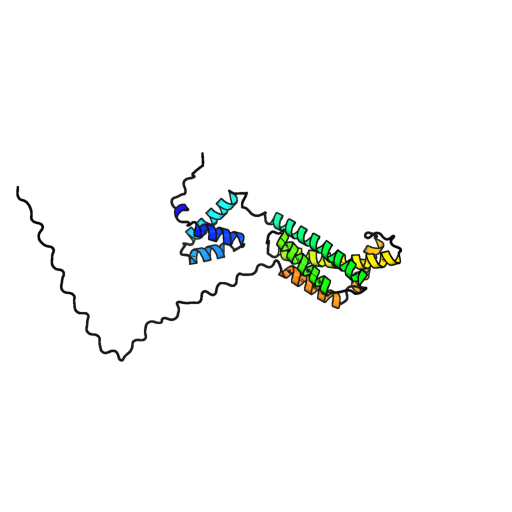1 108 ? 0.122 -7.508 6.449 1.00 97.06 108 ALA A C 1
ATOM 767 O O . ALA A 1 108 ? 0.276 -6.693 5.537 1.00 97.06 108 ALA A O 1
ATOM 768 N N . TRP A 1 109 ? 0.776 -8.675 6.464 1.00 98.19 109 TRP A N 1
ATOM 769 C CA . TRP A 1 109 ? 1.662 -9.083 5.370 1.00 98.19 109 TRP A CA 1
ATOM 770 C C . TRP A 1 109 ? 0.913 -9.212 4.035 1.00 98.19 109 TRP A C 1
ATOM 772 O O . TRP A 1 109 ? 1.382 -8.700 3.014 1.00 98.19 109 TRP A O 1
ATOM 782 N N . GLY A 1 110 ? -0.279 -9.816 4.055 1.00 98.12 110 GLY A N 1
ATOM 783 C CA . GLY A 1 110 ? -1.168 -9.905 2.896 1.00 98.12 110 GLY A CA 1
ATOM 784 C C . GLY A 1 110 ? -1.560 -8.537 2.325 1.00 98.12 110 GLY A C 1
ATOM 785 O O . GLY A 1 110 ? -1.560 -8.369 1.106 1.00 98.12 110 GLY A O 1
ATOM 786 N N . ILE A 1 111 ? -1.809 -7.537 3.179 1.00 98.62 111 ILE A N 1
ATOM 787 C CA . ILE A 1 111 ? -2.058 -6.149 2.757 1.00 98.62 111 ILE A CA 1
ATOM 788 C C . ILE A 1 111 ? -0.840 -5.592 2.012 1.00 98.62 111 ILE A C 1
ATOM 790 O O . ILE A 1 111 ? -1.005 -5.024 0.937 1.00 98.62 111 ILE A O 1
ATOM 794 N N . GLY A 1 112 ? 0.379 -5.793 2.527 1.00 98.31 112 GLY A N 1
ATOM 795 C CA . GLY A 1 112 ? 1.600 -5.339 1.851 1.00 98.31 112 GLY A CA 1
ATOM 796 C C . GLY A 1 112 ? 1.808 -5.978 0.475 1.00 98.31 112 GLY A C 1
ATOM 797 O O . GLY A 1 112 ? 2.160 -5.305 -0.494 1.00 98.31 112 GLY A O 1
ATOM 798 N N . TRP A 1 113 ? 1.530 -7.276 0.355 1.00 98.62 113 TRP A N 1
ATOM 799 C CA . TRP A 1 113 ? 1.533 -7.952 -0.942 1.00 98.62 113 TRP A CA 1
ATOM 800 C C . TRP A 1 113 ? 0.476 -7.374 -1.896 1.00 98.62 113 TRP A C 1
ATOM 802 O O . TRP A 1 113 ? 0.786 -7.058 -3.048 1.00 98.62 113 TRP A O 1
ATOM 812 N N . LEU A 1 114 ? -0.752 -7.180 -1.407 1.00 98.62 114 LEU A N 1
ATOM 813 C CA . LEU A 1 114 ? -1.872 -6.661 -2.187 1.00 98.62 114 LEU A CA 1
ATOM 814 C C . LEU A 1 114 ? -1.607 -5.240 -2.701 1.00 98.62 114 LEU A C 1
ATOM 816 O O . LEU A 1 114 ? -1.819 -4.978 -3.885 1.00 98.62 114 LEU A O 1
ATOM 820 N N . THR A 1 115 ? -1.115 -4.328 -1.857 1.00 98.75 115 THR A N 1
ATOM 821 C CA . THR A 1 115 ? -0.807 -2.952 -2.280 1.00 98.75 115 THR A CA 1
ATOM 822 C C . THR A 1 115 ? 0.352 -2.917 -3.270 1.00 98.75 115 THR A C 1
ATOM 824 O O . THR A 1 115 ? 0.268 -2.200 -4.266 1.00 98.75 115 THR A O 1
ATOM 827 N N . GLY A 1 116 ? 1.396 -3.729 -3.068 1.00 98.00 116 GLY A N 1
ATOM 828 C CA . GLY A 1 116 ? 2.498 -3.863 -4.023 1.00 98.00 116 GLY A CA 1
ATOM 829 C C . GLY A 1 116 ? 2.030 -4.320 -5.405 1.00 98.00 116 GLY A C 1
ATOM 830 O O . GLY A 1 116 ? 2.408 -3.722 -6.415 1.00 98.00 116 GLY A O 1
ATOM 831 N N . LEU A 1 117 ? 1.167 -5.338 -5.463 1.00 98.12 117 LEU A N 1
ATOM 832 C CA . LEU A 1 117 ? 0.583 -5.799 -6.724 1.00 98.12 117 LEU A CA 1
ATOM 833 C C . LEU A 1 117 ? -0.339 -4.763 -7.360 1.00 98.12 117 LEU A C 1
ATOM 835 O O . LEU A 1 117 ? -0.247 -4.532 -8.566 1.00 98.12 117 LEU A O 1
ATOM 839 N N . ALA A 1 118 ? -1.204 -4.128 -6.571 1.00 98.12 118 ALA A N 1
ATOM 840 C CA . ALA A 1 118 ? -2.145 -3.139 -7.075 1.00 98.12 118 ALA A CA 1
ATOM 841 C C . ALA A 1 118 ? -1.425 -1.931 -7.686 1.00 98.12 118 ALA A C 1
ATOM 843 O O . ALA A 1 118 ? -1.802 -1.484 -8.768 1.00 98.12 118 ALA A O 1
ATOM 844 N N . VAL A 1 119 ? -0.341 -1.458 -7.060 1.00 98.19 119 VAL A N 1
ATOM 845 C CA . VAL A 1 119 ? 0.479 -0.369 -7.608 1.00 98.19 119 VAL A CA 1
ATOM 846 C C . VAL A 1 119 ? 1.045 -0.739 -8.977 1.00 98.19 119 VAL A C 1
ATOM 848 O O . VAL A 1 119 ? 0.928 0.059 -9.902 1.00 98.19 119 VAL A O 1
ATOM 851 N N . VAL A 1 120 ? 1.614 -1.939 -9.137 1.00 96.06 120 VAL A N 1
ATOM 852 C CA . VAL A 1 120 ? 2.179 -2.390 -10.425 1.00 96.06 120 VAL A CA 1
ATOM 853 C C . VAL A 1 120 ? 1.095 -2.591 -11.484 1.00 96.06 120 VAL A C 1
ATOM 855 O O . VAL A 1 120 ? 1.292 -2.249 -12.651 1.00 96.06 120 VAL A O 1
ATOM 858 N N . LEU A 1 121 ? -0.050 -3.152 -11.094 1.00 95.25 121 LEU A N 1
ATOM 859 C CA . LEU A 1 121 ? -1.153 -3.411 -12.012 1.00 95.25 121 LEU A CA 1
ATOM 860 C C . LEU A 1 121 ? -1.734 -2.100 -12.555 1.00 95.25 121 LEU A C 1
ATOM 862 O O . LEU A 1 121 ? -1.903 -1.949 -13.764 1.00 95.25 121 LEU A O 1
ATOM 866 N N . PHE A 1 122 ? -1.989 -1.129 -11.677 1.00 95.56 122 PHE A N 1
ATOM 867 C CA . PHE A 1 122 ? -2.603 0.140 -12.063 1.00 95.56 122 PHE A CA 1
ATOM 868 C C . PHE A 1 122 ? -1.615 1.098 -12.732 1.00 95.56 122 PHE A C 1
ATOM 870 O O . PHE A 1 122 ? -2.006 1.845 -13.627 1.00 95.56 122 PHE A O 1
ATOM 877 N N . SER A 1 123 ? -0.324 1.031 -12.394 1.00 93.19 123 SER A N 1
ATOM 878 C CA . SER A 1 123 ? 0.718 1.778 -13.110 1.00 93.19 123 SER A CA 1
ATOM 879 C C . SER A 1 123 ? 1.010 1.228 -14.511 1.00 93.19 123 SER A C 1
ATOM 881 O O . SER A 1 123 ? 1.892 1.747 -15.193 1.00 93.19 123 SER A O 1
ATOM 883 N N . ARG A 1 124 ? 0.289 0.185 -14.954 1.00 90.19 124 ARG A N 1
ATOM 884 C CA . ARG A 1 124 ? 0.496 -0.524 -16.229 1.00 90.19 124 ARG A CA 1
ATOM 885 C C . ARG A 1 124 ? 1.915 -1.084 -16.356 1.00 90.19 124 ARG A C 1
ATOM 887 O O . ARG A 1 124 ? 2.510 -1.054 -17.428 1.00 90.19 124 ARG A O 1
ATOM 894 N N . GLY A 1 125 ? 2.449 -1.605 -15.253 1.00 85.31 125 GLY A N 1
ATOM 895 C CA . GLY A 1 125 ? 3.790 -2.184 -15.199 1.00 85.31 125 GLY A CA 1
ATOM 896 C C . GLY A 1 125 ? 4.901 -1.192 -14.853 1.00 85.31 125 GLY A C 1
ATOM 897 O O . GLY A 1 125 ? 6.068 -1.582 -14.905 1.00 85.31 125 GLY A O 1
ATOM 898 N N . GLY A 1 126 ? 4.564 0.043 -14.468 1.00 86.31 126 GLY A N 1
ATOM 899 C CA . GLY A 1 126 ? 5.512 1.025 -13.946 1.00 86.31 126 GLY A CA 1
ATOM 900 C C . GLY A 1 126 ? 6.319 0.465 -12.769 1.00 86.31 126 GLY A C 1
ATOM 901 O O . GLY A 1 126 ? 5.768 -0.118 -11.830 1.00 86.31 126 GLY A O 1
ATOM 902 N N . ARG A 1 127 ? 7.644 0.622 -12.842 1.00 89.62 127 ARG A N 1
ATOM 903 C CA . ARG A 1 127 ? 8.624 0.099 -11.877 1.00 89.62 127 ARG A CA 1
ATOM 904 C C . ARG A 1 127 ? 9.631 1.166 -11.476 1.00 89.62 127 ARG A C 1
ATOM 906 O O . ARG A 1 127 ? 9.779 2.185 -12.142 1.00 89.62 127 ARG A O 1
ATOM 913 N N . GLY A 1 128 ? 10.340 0.914 -10.380 1.00 89.25 128 GLY A N 1
ATOM 914 C CA . GLY A 1 128 ? 11.361 1.819 -9.852 1.00 89.25 128 GLY A CA 1
ATOM 915 C C . GLY A 1 128 ? 10.998 2.394 -8.488 1.00 89.25 128 GLY A C 1
ATOM 916 O O . GLY A 1 128 ? 9.967 2.065 -7.909 1.00 89.25 128 GLY A O 1
ATOM 917 N N . VAL A 1 129 ? 11.897 3.207 -7.934 1.00 93.19 129 VAL A N 1
ATOM 918 C CA . VAL A 1 129 ? 11.819 3.687 -6.541 1.00 93.19 129 VAL A CA 1
ATOM 919 C C . VAL A 1 129 ? 10.501 4.406 -6.209 1.00 93.19 129 VAL A C 1
ATOM 921 O O . VAL A 1 129 ? 9.935 4.079 -5.167 1.00 93.19 129 VAL A O 1
ATOM 924 N N . PRO A 1 130 ? 9.945 5.294 -7.062 1.00 92.56 130 PRO A N 1
ATOM 925 C CA . PRO A 1 130 ? 8.686 5.972 -6.746 1.00 92.56 130 PRO A CA 1
ATOM 926 C C . PRO A 1 130 ? 7.530 4.998 -6.478 1.00 92.56 130 PRO A C 1
ATOM 928 O O . PRO A 1 130 ? 6.842 5.124 -5.471 1.00 92.56 130 PRO A O 1
ATOM 931 N N . PHE A 1 131 ? 7.378 3.964 -7.311 1.00 96.31 131 PHE A N 1
ATOM 932 C CA . PHE A 1 131 ? 6.332 2.949 -7.150 1.00 96.31 131 PHE A CA 1
ATOM 933 C C . PHE A 1 131 ? 6.553 2.064 -5.917 1.00 96.31 131 PHE A C 1
ATOM 935 O O . PHE A 1 131 ? 5.588 1.693 -5.254 1.00 96.31 131 PHE A O 1
ATOM 942 N N . GLN A 1 132 ? 7.811 1.749 -5.583 1.00 97.81 132 GLN A N 1
ATOM 943 C CA . GLN A 1 132 ? 8.150 0.999 -4.366 1.00 97.81 132 GLN A CA 1
ATOM 944 C C . GLN A 1 132 ? 7.751 1.782 -3.105 1.00 97.81 132 GLN A C 1
ATOM 946 O O . GLN A 1 132 ? 7.147 1.217 -2.194 1.00 97.81 132 GLN A O 1
ATOM 951 N N . ILE A 1 133 ? 8.027 3.092 -3.078 1.00 97.62 133 ILE A N 1
ATOM 952 C CA . ILE A 1 133 ? 7.623 3.980 -1.979 1.00 97.62 133 ILE A CA 1
ATOM 953 C C . ILE A 1 133 ? 6.096 4.074 -1.901 1.00 97.62 133 ILE A C 1
ATOM 955 O O . ILE A 1 133 ? 5.543 3.890 -0.820 1.00 97.62 133 ILE A O 1
ATOM 959 N N . SER A 1 134 ? 5.403 4.299 -3.026 1.00 97.62 134 SER A N 1
ATOM 960 C CA . SER A 1 134 ? 3.934 4.348 -3.051 1.00 97.62 134 SER A CA 1
ATOM 961 C C . SER A 1 134 ? 3.311 3.064 -2.498 1.00 97.62 134 SER A C 1
ATOM 963 O O . SER A 1 134 ? 2.434 3.133 -1.644 1.00 97.62 134 SER A O 1
ATOM 965 N N . ALA A 1 135 ? 3.802 1.894 -2.917 1.00 98.50 135 ALA A N 1
ATOM 966 C CA . ALA A 1 135 ? 3.326 0.605 -2.418 1.00 98.50 135 ALA A CA 1
ATOM 967 C C . ALA A 1 135 ? 3.523 0.445 -0.905 1.00 98.50 135 ALA A C 1
ATOM 969 O O . ALA A 1 135 ? 2.594 0.031 -0.207 1.00 98.50 135 ALA A O 1
ATOM 970 N N . ALA A 1 136 ? 4.706 0.800 -0.395 1.00 98.62 136 ALA A N 1
ATOM 971 C CA . ALA A 1 136 ? 5.023 0.729 1.028 1.00 98.62 136 ALA A CA 1
ATOM 972 C C . ALA A 1 136 ? 4.155 1.678 1.870 1.00 98.62 136 ALA A C 1
ATOM 974 O O . ALA A 1 136 ? 3.599 1.260 2.883 1.00 98.62 136 ALA A O 1
ATOM 975 N N . VAL A 1 137 ? 3.980 2.929 1.431 1.00 98.56 137 VAL A N 1
ATOM 976 C CA . VAL A 1 137 ? 3.119 3.907 2.117 1.00 98.56 137 VAL A CA 1
ATOM 977 C C . VAL A 1 137 ? 1.668 3.428 2.133 1.00 98.56 137 VAL A C 1
ATOM 979 O O . VAL A 1 137 ? 1.029 3.450 3.183 1.00 98.56 137 VAL A O 1
ATOM 982 N N . CYS A 1 138 ? 1.157 2.925 1.006 1.00 98.75 138 CYS A N 1
ATOM 983 C CA . CYS A 1 138 ? -0.182 2.345 0.946 1.00 98.75 138 CYS A CA 1
ATOM 984 C C . CYS A 1 138 ? -0.326 1.114 1.856 1.00 98.75 138 CYS A C 1
ATOM 986 O O . CYS A 1 138 ? -1.368 0.957 2.484 1.00 98.75 138 CYS A O 1
ATOM 988 N N . ALA A 1 139 ? 0.702 0.265 1.975 1.00 98.75 139 ALA A N 1
ATOM 989 C CA . ALA A 1 139 ? 0.677 -0.878 2.890 1.00 98.75 139 ALA A CA 1
ATOM 990 C C . ALA A 1 139 ? 0.524 -0.425 4.349 1.00 98.75 139 ALA A C 1
ATOM 992 O O . ALA A 1 139 ? -0.364 -0.904 5.052 1.00 98.7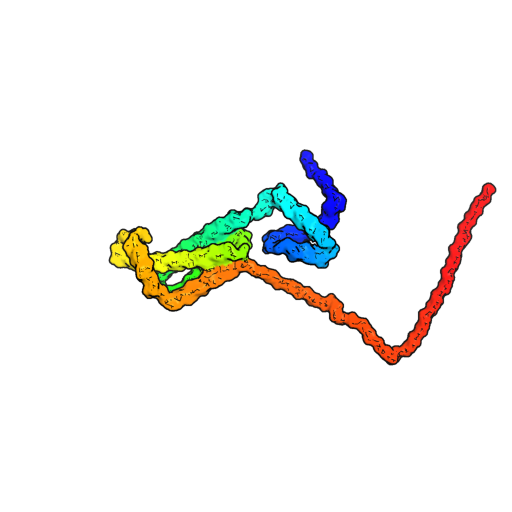5 139 ALA A O 1
ATOM 993 N N . VAL A 1 140 ? 1.344 0.539 4.784 1.00 98.31 140 VAL A N 1
ATOM 994 C CA . VAL A 1 140 ? 1.272 1.109 6.140 1.00 98.31 140 VAL A CA 1
ATOM 995 C C . VAL A 1 140 ? -0.091 1.751 6.387 1.00 98.31 140 VAL A C 1
ATOM 997 O O . VAL A 1 140 ? -0.695 1.517 7.432 1.00 98.31 140 VAL A O 1
ATOM 1000 N N . LEU A 1 141 ? -0.609 2.505 5.414 1.00 98.38 141 LEU A N 1
ATOM 1001 C CA . LEU A 1 141 ? -1.936 3.108 5.500 1.00 98.38 141 LEU A CA 1
ATOM 1002 C C . LEU A 1 141 ? -3.035 2.045 5.648 1.00 98.38 141 LEU A C 1
ATOM 1004 O O . LEU A 1 141 ? -3.887 2.173 6.521 1.00 98.38 141 LEU A O 1
ATOM 1008 N N . GLY A 1 142 ? -3.004 0.977 4.847 1.00 98.50 142 GLY A N 1
ATOM 1009 C CA . GLY A 1 142 ? -3.980 -0.113 4.929 1.00 98.50 142 GLY A CA 1
ATOM 1010 C C . GLY A 1 142 ? -3.932 -0.844 6.270 1.00 98.50 142 GLY A C 1
ATOM 1011 O O . GLY A 1 142 ? -4.971 -1.159 6.846 1.00 98.50 142 GLY A O 1
ATOM 1012 N N . ILE A 1 143 ? -2.731 -1.043 6.815 1.00 97.62 143 ILE A N 1
ATOM 1013 C CA . ILE A 1 143 ? -2.534 -1.621 8.147 1.00 97.62 143 ILE A CA 1
ATOM 1014 C C . ILE A 1 143 ? -3.126 -0.710 9.229 1.00 97.62 143 ILE A C 1
ATOM 1016 O O . ILE A 1 143 ? -3.866 -1.178 10.094 1.00 97.62 143 ILE A O 1
ATOM 1020 N N . ALA A 1 144 ? -2.836 0.592 9.174 1.00 96.44 144 ALA A N 1
ATOM 1021 C CA . ALA A 1 144 ? -3.377 1.563 10.120 1.00 96.44 144 ALA A CA 1
ATOM 1022 C C . ALA A 1 144 ? -4.913 1.609 10.065 1.00 96.44 144 ALA A C 1
ATOM 1024 O O . ALA A 1 144 ? -5.560 1.583 11.110 1.00 96.44 144 ALA A O 1
ATOM 1025 N N . ILE A 1 145 ? -5.494 1.589 8.859 1.00 97.75 145 ILE A N 1
ATOM 1026 C CA . ILE A 1 145 ? -6.947 1.500 8.647 1.00 97.75 145 ILE A CA 1
ATOM 1027 C C . ILE A 1 145 ? -7.512 0.216 9.262 1.00 97.75 145 ILE A C 1
ATOM 1029 O O . ILE A 1 145 ? -8.552 0.272 9.911 1.00 97.75 145 ILE A O 1
ATOM 1033 N N . GLY A 1 146 ? -6.835 -0.926 9.110 1.00 97.12 146 GLY A N 1
ATOM 1034 C CA . GLY A 1 146 ? -7.276 -2.190 9.704 1.00 97.12 146 GLY A CA 1
ATOM 1035 C C . GLY A 1 146 ? -7.280 -2.176 11.232 1.00 97.12 146 GLY A C 1
ATOM 1036 O O . GLY A 1 146 ? -8.275 -2.573 11.845 1.00 97.12 146 GLY A O 1
ATOM 1037 N N . LYS A 1 147 ? -6.219 -1.657 11.866 1.00 95.69 147 LYS A N 1
ATOM 1038 C CA . LYS A 1 147 ? -6.180 -1.516 13.333 1.00 95.69 147 LYS A CA 1
ATOM 1039 C C . LYS A 1 147 ? -7.219 -0.514 13.839 1.00 95.69 147 LYS A C 1
ATOM 1041 O O . LYS A 1 147 ? -7.974 -0.837 14.753 1.00 95.69 147 LYS A O 1
ATOM 1046 N N . TYR A 1 148 ? -7.315 0.661 13.216 1.00 96.88 148 TYR A N 1
ATOM 1047 C CA . TYR A 1 148 ? -8.318 1.663 13.580 1.00 96.88 148 TYR A CA 1
ATOM 1048 C C . TYR A 1 148 ? -9.748 1.137 13.402 1.00 96.88 148 TYR A C 1
ATOM 1050 O O . TYR A 1 148 ? -10.582 1.279 14.291 1.00 96.88 148 TYR A O 1
ATOM 1058 N N . GLY A 1 149 ? -10.025 0.476 12.278 1.00 97.44 149 GLY A N 1
ATOM 1059 C CA . GLY A 1 149 ? -11.325 -0.127 12.003 1.00 97.44 149 GLY A CA 1
ATOM 1060 C C . GLY A 1 149 ? -11.693 -1.205 13.021 1.00 97.44 149 GLY A C 1
ATOM 1061 O O . GLY A 1 149 ? -12.838 -1.253 13.456 1.00 97.44 149 GLY A O 1
ATOM 1062 N N . SER A 1 150 ? -10.727 -2.023 13.452 1.00 96.19 150 SER A N 1
ATOM 1063 C CA . SER A 1 150 ? -10.941 -3.017 14.515 1.00 96.19 150 SER A CA 1
ATOM 1064 C C . SER A 1 150 ? -11.356 -2.336 15.822 1.00 96.19 150 SER A C 1
ATOM 1066 O O . SER A 1 150 ? -12.395 -2.682 16.381 1.00 96.19 150 SER A O 1
ATOM 1068 N N . LEU A 1 151 ? -10.599 -1.320 16.264 1.00 95.38 151 LEU A N 1
ATOM 1069 C CA . LEU A 1 151 ? -10.934 -0.515 17.446 1.00 95.38 151 LEU A CA 1
ATOM 1070 C C . LEU A 1 151 ? -12.344 0.069 17.338 1.00 95.38 151 LEU A C 1
ATOM 1072 O O . LEU A 1 151 ? -13.136 -0.065 18.268 1.00 95.38 151 LEU A O 1
ATOM 1076 N N . PHE A 1 152 ? -12.654 0.706 16.207 1.00 97.31 152 PHE A N 1
ATOM 1077 C CA . PHE A 1 152 ? -13.960 1.302 15.962 1.00 97.31 152 PHE A CA 1
ATOM 1078 C C . PHE A 1 152 ? -15.080 0.266 16.088 1.00 97.31 152 PHE A C 1
ATOM 1080 O O . PHE A 1 152 ? -16.061 0.525 16.776 1.00 97.31 152 PHE A O 1
ATOM 1087 N N . LEU A 1 153 ? -14.941 -0.913 15.476 1.00 97.06 153 LEU A N 1
ATOM 1088 C CA . LEU A 1 153 ? -15.968 -1.955 15.533 1.00 97.06 153 LEU A CA 1
ATOM 1089 C C . LEU A 1 153 ? -16.202 -2.465 16.962 1.00 97.06 153 LEU A C 1
ATOM 1091 O O . LEU A 1 153 ? -17.355 -2.632 17.361 1.00 97.06 153 LEU A O 1
ATOM 1095 N N . PHE A 1 154 ? -15.139 -2.671 17.746 1.00 95.69 154 PHE A N 1
ATOM 1096 C CA . PHE A 1 154 ? -15.265 -3.066 19.153 1.00 95.69 154 PHE A CA 1
ATOM 1097 C C . PHE A 1 154 ? -15.903 -1.967 20.006 1.00 95.69 154 PHE A C 1
ATOM 1099 O O . PHE A 1 154 ? -16.904 -2.220 20.674 1.00 95.69 154 PHE A O 1
ATOM 1106 N N . ALA A 1 155 ? -15.391 -0.738 19.928 1.00 95.56 155 ALA A N 1
ATOM 1107 C CA . ALA A 1 155 ? -15.912 0.387 20.698 1.00 95.56 155 ALA A CA 1
ATOM 1108 C C . ALA A 1 155 ? -17.369 0.703 20.333 1.00 95.56 155 ALA A C 1
ATOM 1110 O O . ALA A 1 155 ? -18.196 0.954 21.207 1.00 95.56 155 ALA A O 1
ATOM 1111 N N . ASN A 1 156 ? -17.713 0.651 19.043 1.00 96.62 156 ASN A N 1
ATOM 1112 C CA . ASN A 1 156 ? -19.074 0.903 18.585 1.00 96.62 156 ASN A CA 1
ATOM 1113 C C . ASN A 1 156 ? -20.043 -0.177 19.080 1.00 96.62 156 ASN A C 1
ATOM 1115 O O . ASN A 1 156 ? -21.162 0.141 19.467 1.00 96.62 156 ASN A O 1
ATOM 1119 N N . LYS A 1 157 ? -19.612 -1.445 19.136 1.00 95.62 157 LYS A N 1
ATOM 1120 C CA . LYS A 1 157 ? -20.410 -2.529 19.727 1.00 95.62 157 LYS A CA 1
ATOM 1121 C C . LYS A 1 157 ? -20.698 -2.275 21.209 1.00 95.62 157 LYS A C 1
ATOM 1123 O O . LYS A 1 157 ? -21.834 -2.453 21.639 1.00 95.62 157 LYS A O 1
ATOM 1128 N N . GLU A 1 158 ? -19.693 -1.862 21.978 1.00 94.06 158 GLU A N 1
ATOM 1129 C CA . GLU A 1 158 ? -19.839 -1.562 23.411 1.00 94.06 158 GLU A CA 1
ATOM 1130 C C . GLU A 1 158 ? -20.722 -0.335 23.668 1.00 94.06 158 GLU A C 1
ATOM 1132 O O . GLU A 1 158 ? -21.492 -0.312 24.625 1.00 94.06 158 GLU A O 1
ATOM 1137 N N . ALA A 1 159 ? -20.667 0.653 22.777 1.00 93.75 159 ALA A N 1
ATOM 1138 C CA . ALA A 1 159 ? -21.480 1.863 22.827 1.00 93.75 159 ALA A CA 1
ATOM 1139 C C . ALA A 1 159 ? -22.892 1.705 22.224 1.00 93.75 159 ALA A C 1
ATOM 1141 O O . ALA A 1 159 ? -23.584 2.700 22.031 1.00 93.75 159 ALA A O 1
ATOM 1142 N N . GLY A 1 160 ? -23.329 0.487 21.886 1.00 94.50 160 GLY A N 1
ATOM 1143 C CA . GLY A 1 160 ? -24.677 0.244 21.356 1.00 94.50 160 GLY A CA 1
ATOM 1144 C C . GLY A 1 160 ? -24.889 0.627 19.884 1.00 94.50 160 GLY A C 1
ATOM 1145 O O . GLY A 1 160 ? -26.026 0.647 19.424 1.00 94.50 160 GLY A O 1
ATOM 1146 N N . GLY A 1 161 ? -23.821 0.883 19.124 1.00 92.31 161 GLY A N 1
ATOM 1147 C CA . GLY A 1 161 ? -23.870 1.148 17.682 1.00 92.31 161 GLY A CA 1
ATOM 1148 C C . GLY A 1 161 ? -23.965 2.625 17.287 1.00 92.31 161 GLY A C 1
ATOM 1149 O O . GLY A 1 161 ? -24.145 2.918 16.106 1.00 92.31 161 GLY A O 1
ATOM 1150 N N . GLU A 1 162 ? -23.851 3.545 18.244 1.00 93.38 162 GLU A N 1
ATOM 1151 C CA . GLU A 1 162 ? -24.076 4.983 18.035 1.00 93.38 162 GLU A CA 1
ATOM 1152 C C . GLU A 1 162 ? -22.804 5.786 17.707 1.00 93.38 162 GLU A C 1
ATOM 1154 O O . GLU A 1 162 ? -22.880 6.983 17.420 1.00 93.38 162 GLU A O 1
ATOM 1159 N N . LEU A 1 163 ? -21.621 5.165 17.739 1.00 94.12 163 LEU A N 1
ATOM 1160 C CA . LEU A 1 163 ? -20.364 5.860 17.471 1.00 94.12 163 LEU A CA 1
ATOM 1161 C C . LEU A 1 163 ? -20.147 6.076 15.973 1.00 94.12 163 LEU A C 1
ATOM 1163 O O . LEU A 1 163 ? -20.323 5.187 15.138 1.00 94.12 163 LEU A O 1
ATOM 1167 N N . SER A 1 164 ? -19.668 7.273 15.644 1.00 96.06 164 SER A N 1
ATOM 1168 C CA . SER A 1 164 ? -19.182 7.601 14.307 1.00 96.06 164 SER A CA 1
ATOM 1169 C C . SER A 1 164 ? -17.749 7.089 14.119 1.00 96.06 164 SER A C 1
ATOM 1171 O O . SER A 1 164 ? -16.923 7.260 15.019 1.00 96.06 164 SER A O 1
ATOM 1173 N N . PRO A 1 165 ? -17.385 6.556 12.936 1.00 94.44 165 PRO A N 1
ATOM 1174 C CA . PRO A 1 165 ? -15.999 6.205 12.623 1.00 94.44 165 PRO A CA 1
ATOM 1175 C C . PRO A 1 165 ? -15.072 7.423 12.549 1.00 94.44 165 PRO A C 1
ATOM 1177 O O . PRO A 1 165 ? -13.863 7.249 12.445 1.00 94.44 165 PRO A O 1
ATOM 1180 N N . PHE A 1 166 ? -15.607 8.643 12.598 1.00 96.56 166 PHE A N 1
ATOM 1181 C CA . PHE A 1 166 ? -14.836 9.886 12.642 1.00 96.56 166 PHE A CA 1
ATOM 1182 C C . PHE A 1 166 ? -14.980 10.619 13.981 1.00 96.56 166 PHE A C 1
ATOM 1184 O O . PHE A 1 166 ? -14.735 11.821 14.045 1.00 96.56 166 PHE A O 1
ATOM 1191 N N . ASP A 1 167 ? -15.412 9.927 15.043 1.00 95.94 167 ASP A N 1
ATOM 1192 C CA . ASP A 1 167 ? -15.468 10.514 16.382 1.00 95.94 167 ASP A CA 1
ATOM 1193 C C . ASP A 1 167 ? -14.054 10.953 16.816 1.00 95.94 167 ASP A C 1
ATOM 1195 O O . ASP A 1 167 ? -13.156 10.105 16.909 1.00 95.94 167 ASP A O 1
ATOM 1199 N N . PRO A 1 168 ? -13.827 12.251 17.099 1.00 95.88 168 PRO A N 1
ATOM 1200 C CA . PRO A 1 168 ? -12.514 12.754 17.493 1.00 95.88 168 PRO A CA 1
ATOM 1201 C C . PRO A 1 168 ? -11.924 12.022 18.698 1.00 95.88 168 PRO A C 1
ATOM 1203 O O . PRO A 1 168 ? -10.711 11.854 18.760 1.00 95.88 168 PRO A O 1
ATOM 1206 N N . ARG A 1 169 ? -12.766 11.528 19.616 1.00 94.75 169 ARG A N 1
ATOM 1207 C CA . ARG A 1 169 ? -12.332 10.790 20.810 1.00 94.75 169 ARG A CA 1
ATOM 1208 C C . ARG A 1 169 ? -11.746 9.430 20.451 1.00 94.75 169 ARG A C 1
ATOM 1210 O O . ARG A 1 169 ? -10.766 9.019 21.058 1.00 94.75 169 ARG A O 1
ATOM 1217 N N . LEU A 1 170 ? -12.317 8.737 19.462 1.00 95.12 170 LEU A N 1
ATOM 1218 C CA . LEU A 1 170 ? -11.776 7.464 18.972 1.00 95.12 170 LEU A CA 1
ATOM 1219 C C . LEU A 1 170 ? -10.460 7.672 18.227 1.00 95.12 170 LEU A C 1
ATOM 1221 O O . LEU A 1 170 ? -9.523 6.896 18.403 1.00 95.12 170 LEU A O 1
ATOM 1225 N N . ILE A 1 171 ? -10.379 8.732 17.421 1.00 95.50 171 ILE A N 1
ATOM 1226 C CA . ILE A 1 171 ? -9.156 9.102 16.703 1.00 95.50 171 ILE A CA 1
ATOM 1227 C C . ILE A 1 171 ? -8.046 9.459 17.703 1.00 95.50 171 ILE A C 1
ATOM 1229 O O . ILE A 1 171 ? -6.937 8.936 17.611 1.00 95.50 171 ILE A O 1
ATOM 1233 N N . GLU A 1 172 ? -8.347 10.304 18.689 1.00 95.56 172 GLU A N 1
ATOM 1234 C CA . GLU A 1 172 ? -7.421 10.679 19.759 1.00 95.56 172 GLU A CA 1
ATOM 1235 C C . GLU A 1 172 ? -6.979 9.461 20.570 1.00 95.56 172 GLU A C 1
ATOM 1237 O O . GLU A 1 172 ? -5.780 9.273 20.785 1.00 95.56 172 GLU A O 1
ATOM 1242 N N . LEU A 1 173 ? -7.922 8.603 20.971 1.00 94.50 173 LEU A N 1
ATOM 1243 C CA . LEU A 1 173 ? -7.622 7.359 21.670 1.00 94.50 173 LEU A CA 1
ATOM 1244 C C . LEU A 1 173 ? -6.669 6.492 20.844 1.00 94.50 173 LEU A C 1
ATOM 1246 O O . LEU A 1 173 ? -5.685 5.994 21.387 1.00 94.50 173 LEU A O 1
ATOM 1250 N N . PHE A 1 174 ? -6.914 6.366 19.536 1.00 95.00 174 PHE A N 1
ATOM 1251 C CA . PHE A 1 174 ? -6.067 5.580 18.647 1.00 95.00 174 PHE A CA 1
ATOM 1252 C C . PHE A 1 174 ? -4.626 6.081 18.617 1.00 95.00 174 PHE A C 1
ATOM 1254 O O . PHE A 1 174 ? -3.704 5.293 18.816 1.00 95.00 174 PHE A O 1
ATOM 1261 N N . PHE A 1 175 ? -4.408 7.382 18.424 1.00 93.38 175 PHE A N 1
ATOM 1262 C CA . PHE A 1 175 ? -3.050 7.929 18.371 1.00 93.38 175 PHE A CA 1
ATOM 1263 C C . PHE A 1 175 ? -2.371 7.985 19.743 1.00 93.38 175 PHE A C 1
ATOM 1265 O O . PHE A 1 175 ? -1.165 7.761 19.831 1.00 93.38 175 PHE A O 1
ATOM 1272 N N . THR A 1 176 ? -3.132 8.213 20.813 1.00 93.50 176 THR A N 1
ATOM 1273 C CA . THR A 1 176 ? -2.608 8.245 22.188 1.00 93.50 176 THR A CA 1
ATOM 1274 C C . THR A 1 176 ? -2.178 6.857 22.657 1.00 93.50 176 THR A C 1
ATOM 1276 O O . THR A 1 176 ? -1.187 6.720 23.371 1.00 93.50 176 THR A O 1
ATOM 1279 N N . LYS A 1 177 ? -2.904 5.812 22.242 1.00 91.19 177 LYS A N 1
ATOM 1280 C CA . LYS A 1 177 ? -2.658 4.420 22.640 1.00 91.19 177 LYS A CA 1
ATOM 1281 C C . LYS A 1 177 ? -1.933 3.584 21.595 1.00 91.19 177 LYS A C 1
ATOM 1283 O O . LYS A 1 177 ? -1.601 2.436 21.878 1.00 91.19 177 LYS A O 1
ATOM 1288 N N . ALA A 1 178 ? -1.594 4.154 20.440 1.00 87.06 178 ALA A N 1
ATOM 1289 C CA . ALA A 1 178 ? -0.877 3.456 19.377 1.00 87.06 178 ALA A CA 1
ATOM 1290 C C . ALA A 1 178 ? 0.374 2.733 19.905 1.00 87.06 178 ALA A C 1
ATOM 1292 O O . ALA A 1 178 ? 0.547 1.545 19.652 1.00 87.06 178 ALA A O 1
ATOM 1293 N N . GLY A 1 179 ? 1.207 3.406 20.706 1.00 82.56 179 GLY A N 1
ATOM 1294 C CA . GLY A 1 179 ? 2.425 2.801 21.261 1.00 82.56 179 GLY A CA 1
ATOM 1295 C C . GLY A 1 179 ? 2.183 1.583 22.164 1.00 82.56 179 GLY A C 1
ATOM 1296 O O . GLY A 1 179 ? 3.056 0.730 22.268 1.00 82.56 179 GLY A O 1
ATOM 1297 N N . GLU A 1 180 ? 1.004 1.475 22.782 1.00 86.00 180 GLU A N 1
ATOM 1298 C CA . GLU A 1 180 ? 0.614 0.327 23.610 1.00 86.00 180 GLU A CA 1
ATOM 1299 C C . GLU A 1 180 ? 0.044 -0.827 22.761 1.00 86.00 180 GLU A C 1
ATOM 1301 O O . GLU A 1 180 ? 0.169 -1.989 23.138 1.00 86.00 180 GLU A O 1
ATOM 1306 N N . TRP A 1 181 ? -0.560 -0.525 21.606 1.00 80.69 181 TRP A N 1
ATOM 1307 C CA . TRP A 1 181 ? -1.227 -1.504 20.729 1.00 80.69 181 TRP A CA 1
ATOM 1308 C C . TRP A 1 181 ? -0.361 -2.040 19.590 1.00 80.69 181 TRP A C 1
ATOM 1310 O O . TRP A 1 181 ? -0.730 -3.012 18.928 1.00 80.69 181 TRP A O 1
ATOM 1320 N N . PHE A 1 182 ? 0.772 -1.394 19.324 1.00 85.94 182 PHE A N 1
ATOM 1321 C CA . PHE A 1 182 ? 1.803 -1.926 18.446 1.00 85.94 182 PHE A CA 1
ATOM 1322 C C . PHE A 1 182 ? 2.807 -2.704 19.288 1.00 85.94 182 PHE A C 1
ATOM 1324 O O . PHE A 1 182 ? 3.829 -2.184 19.733 1.00 85.94 182 PHE A O 1
ATOM 1331 N N . SER A 1 183 ? 2.503 -3.981 19.500 1.00 87.12 183 SER A N 1
ATOM 1332 C CA . SER A 1 183 ? 3.441 -4.899 20.131 1.00 87.12 183 SER A CA 1
ATOM 1333 C C . SER A 1 183 ? 4.667 -5.123 19.233 1.00 87.12 183 SER A C 1
ATOM 1335 O O . SER A 1 183 ? 4.628 -4.918 18.016 1.00 87.12 183 SER A O 1
ATOM 1337 N N . GLY A 1 184 ? 5.770 -5.620 19.802 1.00 87.75 184 GLY A N 1
ATOM 1338 C CA . GLY A 1 184 ? 6.932 -6.026 18.998 1.00 87.75 184 GLY A CA 1
ATOM 1339 C C . GLY A 1 184 ? 6.582 -7.071 17.925 1.00 87.75 184 GLY A C 1
ATOM 1340 O O . GLY A 1 184 ? 7.188 -7.089 16.855 1.00 87.75 184 GLY A O 1
ATOM 1341 N N . TYR A 1 185 ? 5.559 -7.895 18.179 1.00 90.31 185 TYR A N 1
ATOM 1342 C CA . TYR A 1 185 ? 5.024 -8.845 17.207 1.00 90.31 185 TYR A CA 1
ATOM 1343 C C . TYR A 1 185 ? 4.353 -8.136 16.023 1.00 90.31 185 TYR A C 1
ATOM 1345 O O . TYR A 1 185 ? 4.598 -8.510 14.879 1.00 90.31 185 TYR A O 1
ATOM 1353 N N . ASP A 1 186 ? 3.585 -7.069 16.256 1.00 90.81 186 ASP A N 1
ATOM 1354 C CA . ASP A 1 186 ? 2.994 -6.268 15.176 1.00 90.81 186 ASP A CA 1
ATOM 1355 C C . ASP A 1 186 ? 4.064 -5.640 14.289 1.00 90.81 186 ASP A C 1
ATOM 1357 O O . ASP A 1 186 ? 3.961 -5.678 13.064 1.00 90.81 186 ASP A O 1
ATOM 1361 N N . LEU A 1 187 ? 5.126 -5.104 14.896 1.00 93.75 187 LEU A N 1
ATOM 1362 C CA . LEU A 1 187 ? 6.224 -4.478 14.162 1.00 93.75 187 LEU A CA 1
ATOM 1363 C C . LEU A 1 187 ? 6.911 -5.449 13.196 1.00 93.75 187 LEU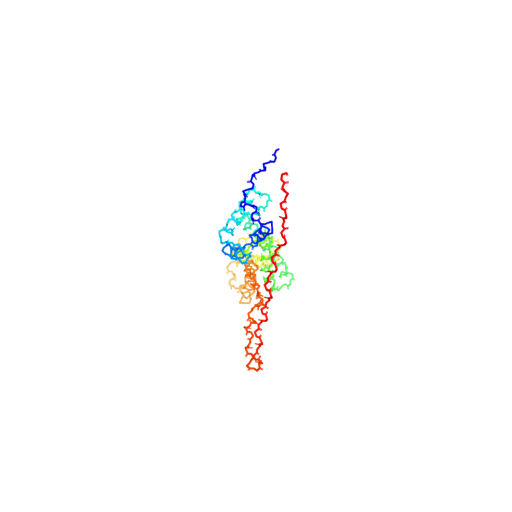 A C 1
ATOM 1365 O O . LEU A 1 187 ? 7.292 -5.041 12.098 1.00 93.75 187 LEU A O 1
ATOM 1369 N N . LEU A 1 188 ? 7.013 -6.732 13.558 1.00 96.06 188 LEU A N 1
ATOM 1370 C CA . LEU A 1 188 ? 7.523 -7.769 12.659 1.00 96.06 188 LEU A CA 1
ATOM 1371 C C . LEU A 1 188 ? 6.648 -7.892 11.408 1.00 96.06 188 LEU A C 1
ATOM 1373 O O . LEU A 1 188 ? 7.165 -7.880 10.288 1.00 96.06 188 LEU A O 1
ATOM 1377 N N . TRP A 1 189 ? 5.328 -7.975 11.577 1.00 96.88 189 TRP A N 1
ATOM 1378 C CA . TRP A 1 189 ? 4.401 -8.123 10.452 1.00 96.88 189 TRP A CA 1
ATOM 1379 C C . TRP A 1 189 ? 4.304 -6.864 9.599 1.00 96.88 189 TRP A C 1
ATOM 1381 O O . TRP A 1 189 ? 4.267 -6.964 8.373 1.00 96.88 189 TRP A O 1
ATOM 1391 N N . VAL A 1 190 ? 4.336 -5.685 10.223 1.00 96.44 190 VAL A N 1
ATOM 1392 C CA . VAL A 1 190 ? 4.417 -4.402 9.516 1.00 96.44 190 VAL A CA 1
ATOM 1393 C C . VAL A 1 190 ? 5.707 -4.326 8.702 1.00 96.44 190 VAL A C 1
ATOM 1395 O O . VAL A 1 190 ? 5.665 -3.988 7.520 1.00 96.44 190 VAL A O 1
ATOM 1398 N N . GLY A 1 191 ? 6.846 -4.700 9.288 1.00 97.69 191 GLY A N 1
ATOM 1399 C CA . GLY A 1 191 ? 8.125 -4.757 8.583 1.00 97.69 191 GLY A CA 1
ATOM 1400 C C . GLY A 1 191 ? 8.073 -5.691 7.373 1.00 97.69 191 GLY A C 1
ATOM 1401 O O . GLY A 1 191 ? 8.462 -5.301 6.272 1.00 97.69 191 GLY A O 1
ATOM 1402 N N . LEU A 1 192 ? 7.518 -6.895 7.543 1.00 98.06 192 LEU A N 1
ATOM 1403 C CA . LEU A 1 192 ? 7.360 -7.859 6.455 1.00 98.06 192 LEU A CA 1
ATOM 1404 C C . LEU A 1 192 ? 6.431 -7.334 5.349 1.00 98.06 192 LEU A C 1
ATOM 1406 O O . LEU A 1 192 ? 6.736 -7.485 4.163 1.00 98.06 192 LEU A O 1
ATOM 1410 N N . ALA A 1 193 ? 5.327 -6.685 5.720 1.00 98.31 193 ALA A N 1
ATOM 1411 C CA . ALA A 1 193 ? 4.405 -6.049 4.785 1.00 98.31 193 ALA A CA 1
ATOM 1412 C C . ALA A 1 193 ? 5.098 -4.952 3.969 1.00 98.31 193 ALA A C 1
ATOM 1414 O O . ALA A 1 193 ? 4.994 -4.947 2.744 1.00 98.31 193 ALA A O 1
ATOM 1415 N N . VAL A 1 194 ? 5.858 -4.071 4.627 1.00 98.50 194 VAL A N 1
ATOM 1416 C CA . VAL A 1 194 ? 6.598 -2.978 3.981 1.00 98.50 194 VAL A CA 1
ATOM 1417 C C . VAL A 1 194 ? 7.659 -3.520 3.032 1.00 98.50 194 VAL A C 1
ATOM 1419 O O . VAL A 1 194 ? 7.700 -3.106 1.877 1.00 98.50 194 VAL A O 1
ATOM 1422 N N . VAL A 1 195 ? 8.485 -4.473 3.475 1.00 98.44 195 VAL A N 1
ATOM 1423 C CA . VAL A 1 195 ? 9.526 -5.085 2.631 1.00 98.44 195 VAL A CA 1
ATOM 1424 C C . VAL A 1 195 ? 8.907 -5.773 1.415 1.00 98.44 195 VAL A C 1
ATOM 1426 O O . VAL A 1 195 ? 9.413 -5.635 0.301 1.00 98.44 195 VAL A O 1
ATOM 1429 N N . THR A 1 196 ? 7.787 -6.471 1.604 1.00 98.25 196 THR A N 1
ATOM 1430 C CA . THR A 1 196 ? 7.074 -7.147 0.514 1.00 98.25 196 THR A CA 1
ATOM 1431 C C . THR A 1 196 ? 6.493 -6.137 -0.476 1.00 98.25 196 THR A C 1
ATOM 1433 O O . THR A 1 196 ? 6.755 -6.240 -1.675 1.00 98.25 196 THR A O 1
ATOM 1436 N N . ALA A 1 197 ? 5.769 -5.128 0.014 1.00 98.31 197 ALA A N 1
ATOM 1437 C CA . ALA A 1 197 ? 5.183 -4.070 -0.806 1.00 98.31 197 ALA A CA 1
ATOM 1438 C C . ALA A 1 197 ? 6.254 -3.311 -1.598 1.00 98.31 197 ALA A C 1
ATOM 1440 O O . ALA A 1 197 ? 6.103 -3.085 -2.796 1.00 98.31 197 ALA A O 1
ATOM 1441 N N . PHE A 1 198 ? 7.367 -2.974 -0.943 1.00 97.94 198 PHE A N 1
ATOM 1442 C CA . PHE A 1 198 ? 8.499 -2.280 -1.548 1.00 97.94 198 PHE A CA 1
ATOM 1443 C C . PHE A 1 198 ? 9.229 -3.156 -2.575 1.00 97.94 198 PHE A C 1
ATOM 1445 O O . PHE A 1 198 ? 9.688 -2.664 -3.597 1.00 97.94 198 PHE A O 1
ATOM 1452 N N . GLY A 1 199 ? 9.329 -4.467 -2.353 1.00 96.75 199 GLY A N 1
ATOM 1453 C CA . GLY A 1 199 ? 10.038 -5.373 -3.258 1.00 96.75 199 GLY A CA 1
ATOM 1454 C C . GLY A 1 199 ? 9.320 -5.634 -4.587 1.00 96.75 199 GLY A C 1
ATOM 1455 O O . GLY A 1 199 ? 9.981 -5.871 -5.601 1.00 96.75 199 GLY A O 1
ATOM 1456 N N . ILE A 1 200 ? 7.985 -5.585 -4.615 1.00 96.31 200 ILE A N 1
ATOM 1457 C CA . ILE A 1 200 ? 7.189 -5.966 -5.795 1.00 96.31 200 ILE A CA 1
ATOM 1458 C C . ILE A 1 200 ? 7.438 -5.044 -7.014 1.00 96.31 200 ILE A C 1
ATOM 1460 O O . ILE A 1 200 ? 7.712 -5.574 -8.098 1.00 96.31 200 ILE A O 1
ATOM 1464 N N . PRO A 1 201 ? 7.434 -3.698 -6.893 1.00 93.62 201 PRO A N 1
ATOM 1465 C CA . PRO A 1 201 ? 7.689 -2.783 -8.014 1.00 93.62 201 PRO A CA 1
ATOM 1466 C C . PRO A 1 201 ? 9.176 -2.607 -8.373 1.00 93.62 201 PRO A C 1
ATOM 1468 O O . PRO A 1 201 ? 9.528 -1.716 -9.155 1.00 93.62 201 PRO A O 1
ATOM 1471 N N . LYS A 1 202 ? 10.079 -3.414 -7.798 1.00 92.75 202 LYS A N 1
ATOM 1472 C CA . LYS A 1 202 ? 11.519 -3.319 -8.057 1.00 92.75 202 LYS A CA 1
ATOM 1473 C C . LYS A 1 202 ? 11.844 -3.696 -9.506 1.00 92.75 202 LYS A C 1
ATOM 1475 O O . LYS A 1 202 ? 11.316 -4.665 -10.056 1.00 92.75 202 LYS A O 1
ATOM 1480 N N . ILE A 1 203 ? 12.754 -2.940 -10.118 1.00 84.31 203 ILE A N 1
ATOM 1481 C CA . ILE A 1 203 ? 13.332 -3.277 -11.423 1.00 84.31 203 ILE A CA 1
ATOM 1482 C C . ILE A 1 203 ? 14.198 -4.523 -11.225 1.00 84.31 203 ILE A C 1
ATOM 1484 O O . ILE A 1 203 ? 15.131 -4.509 -10.419 1.00 84.31 203 ILE A O 1
ATOM 1488 N N . ARG A 1 204 ? 13.876 -5.615 -11.923 1.00 78.94 204 ARG A N 1
ATOM 1489 C CA . ARG A 1 204 ? 14.729 -6.805 -11.937 1.00 78.94 204 ARG A CA 1
ATOM 1490 C C . ARG A 1 204 ? 15.717 -6.631 -13.084 1.00 78.94 204 ARG A C 1
ATOM 1492 O O . ARG A 1 204 ? 15.250 -6.487 -14.211 1.00 78.94 204 ARG A O 1
ATOM 1499 N N . PRO A 1 205 ? 17.037 -6.624 -12.835 1.00 58.34 205 PRO A N 1
ATOM 1500 C CA . PRO A 1 205 ? 17.979 -6.774 -13.928 1.00 58.34 205 PRO A CA 1
ATOM 1501 C C . PRO A 1 205 ? 17.676 -8.124 -14.578 1.00 58.34 205 PRO A C 1
ATOM 1503 O O . PRO A 1 205 ? 17.641 -9.148 -13.888 1.00 58.34 205 PRO A O 1
ATOM 1506 N N . GLU A 1 206 ? 17.368 -8.120 -15.873 1.00 55.50 206 GLU A N 1
ATOM 1507 C CA . GLU A 1 206 ? 17.287 -9.357 -16.636 1.00 55.50 206 GLU A CA 1
ATOM 1508 C C . GLU A 1 206 ? 18.606 -10.093 -16.409 1.00 55.50 206 GLU A C 1
ATOM 1510 O O . GLU A 1 206 ? 19.684 -9.498 -16.501 1.00 55.50 206 GLU A O 1
ATOM 1515 N N . LYS A 1 207 ? 18.519 -11.357 -15.985 1.00 45.78 207 LYS A N 1
ATOM 1516 C CA . LYS A 1 207 ? 19.683 -12.218 -15.809 1.00 45.78 207 LYS A CA 1
ATOM 1517 C C . LYS A 1 207 ? 20.392 -12.196 -17.156 1.00 45.78 207 LYS A C 1
ATOM 1519 O O . LYS A 1 207 ? 19.860 -12.780 -18.094 1.00 45.78 207 LYS A O 1
ATOM 1524 N N . ALA A 1 208 ? 21.500 -11.453 -17.252 1.00 50.41 208 ALA A N 1
ATOM 1525 C CA . ALA A 1 208 ? 22.287 -11.348 -18.469 1.00 50.41 208 ALA A CA 1
ATOM 1526 C C . ALA A 1 208 ? 22.416 -12.767 -18.998 1.00 50.41 208 ALA A C 1
ATOM 1528 O O . ALA A 1 208 ? 22.883 -13.636 -18.254 1.00 50.41 208 ALA A O 1
ATOM 1529 N N . ALA A 1 209 ? 21.870 -13.020 -20.190 1.00 49.84 209 ALA A N 1
ATOM 1530 C CA . ALA A 1 209 ? 22.014 -14.307 -20.828 1.00 49.84 209 ALA A CA 1
ATOM 1531 C C . ALA A 1 209 ? 23.507 -14.613 -20.766 1.00 49.84 209 ALA A C 1
ATOM 1533 O O . ALA A 1 209 ? 24.319 -13.897 -21.354 1.00 49.84 209 ALA A O 1
ATOM 1534 N N . VAL A 1 210 ? 23.872 -15.599 -19.947 1.00 52.25 210 VAL A N 1
ATOM 1535 C CA . VAL A 1 210 ? 25.174 -16.229 -20.048 1.00 52.25 210 VAL A CA 1
ATOM 1536 C C . VAL A 1 210 ? 25.089 -16.873 -21.414 1.00 52.25 210 VAL A C 1
ATOM 1538 O O . VAL A 1 210 ? 24.523 -17.952 -21.547 1.00 52.25 210 VAL A O 1
ATOM 1541 N N . ILE A 1 211 ? 25.506 -16.133 -22.439 1.00 53.47 211 ILE A N 1
ATOM 1542 C CA . ILE A 1 211 ? 25.872 -16.723 -23.711 1.00 53.47 211 ILE A CA 1
ATOM 1543 C C . ILE A 1 211 ? 26.962 -17.706 -23.286 1.00 53.47 211 ILE A C 1
ATOM 1545 O O . ILE A 1 211 ? 27.972 -17.252 -22.735 1.00 53.47 211 ILE A O 1
ATOM 1549 N N . PRO A 1 212 ? 26.738 -19.029 -23.380 1.00 51.31 212 PRO A N 1
ATOM 1550 C CA . PRO A 1 212 ? 27.835 -19.960 -23.208 1.00 51.31 212 PRO A CA 1
ATOM 1551 C C . PRO A 1 212 ? 28.923 -19.476 -24.160 1.00 51.31 212 PRO A C 1
ATOM 1553 O O . PRO A 1 212 ? 28.612 -19.166 -25.311 1.00 51.31 212 PRO A O 1
ATOM 1556 N N . GLU A 1 213 ? 30.163 -19.338 -23.698 1.00 55.12 213 GLU A N 1
ATOM 1557 C CA . GLU A 1 213 ? 31.290 -19.173 -24.613 1.00 55.12 213 GLU A CA 1
ATOM 1558 C C . GLU A 1 213 ? 31.445 -20.462 -25.432 1.00 55.12 213 GLU A C 1
ATOM 1560 O O . GLU A 1 213 ? 32.354 -21.263 -25.237 1.00 55.12 213 GLU A O 1
ATOM 1565 N N . GLU A 1 214 ? 30.526 -20.694 -26.360 1.00 53.53 214 GLU A N 1
ATOM 1566 C CA . GLU A 1 214 ? 30.653 -21.669 -27.423 1.00 53.53 214 GLU A CA 1
ATOM 1567 C C . GLU A 1 214 ? 31.578 -21.032 -28.465 1.00 53.53 214 GLU A C 1
ATOM 1569 O O . GLU A 1 214 ? 31.156 -20.484 -29.479 1.00 53.53 214 GLU A O 1
ATOM 1574 N N . GLY A 1 215 ? 32.866 -20.974 -28.124 1.00 55.50 215 GLY A N 1
ATOM 1575 C CA . GLY A 1 215 ? 33.888 -20.375 -28.980 1.00 55.50 215 GLY A CA 1
ATOM 1576 C C . GLY A 1 215 ? 35.297 -20.298 -28.391 1.00 55.50 215 GLY A C 1
ATOM 1577 O O . GLY A 1 215 ? 36.249 -20.170 -29.153 1.00 55.50 215 GLY A O 1
ATOM 1578 N N . ALA A 1 216 ? 35.477 -20.430 -27.072 1.00 53.25 216 ALA A N 1
ATOM 1579 C CA . ALA A 1 216 ? 36.786 -20.241 -26.430 1.00 53.25 216 ALA A CA 1
ATOM 1580 C C . ALA A 1 216 ? 37.522 -21.546 -26.059 1.00 53.25 216 ALA A C 1
ATOM 1582 O O . ALA A 1 216 ? 38.310 -21.570 -25.116 1.00 53.25 216 ALA A O 1
ATOM 1583 N N . ALA A 1 217 ? 37.300 -22.642 -26.792 1.00 52.81 217 ALA A N 1
ATOM 1584 C CA . ALA A 1 217 ? 38.077 -23.873 -26.610 1.00 52.81 217 ALA A CA 1
ATOM 1585 C C . ALA A 1 217 ? 38.247 -24.675 -27.911 1.00 52.81 217 ALA A C 1
ATOM 1587 O O . ALA A 1 217 ? 37.951 -25.862 -27.977 1.00 52.81 217 ALA A O 1
ATOM 1588 N N . ALA A 1 218 ? 38.778 -24.034 -28.946 1.00 53.72 218 ALA A N 1
ATOM 1589 C CA . ALA A 1 218 ? 39.596 -24.732 -29.930 1.00 53.72 218 ALA A CA 1
ATOM 1590 C C . ALA A 1 218 ? 40.921 -23.976 -30.010 1.00 53.72 218 ALA A C 1
ATOM 1592 O O . ALA A 1 218 ? 41.121 -23.108 -30.857 1.00 53.72 218 ALA A O 1
ATOM 1593 N N . GLY A 1 219 ? 41.808 -24.259 -29.052 1.00 55.03 219 GLY A N 1
ATOM 1594 C CA . GLY A 1 219 ? 43.212 -23.903 -29.215 1.00 55.03 219 GLY A CA 1
ATOM 1595 C C . GLY A 1 219 ? 43.722 -24.474 -30.545 1.00 55.03 219 GLY A C 1
ATOM 1596 O O . GLY A 1 219 ? 43.204 -25.503 -30.993 1.00 55.03 219 GLY A O 1
ATOM 1597 N N . PRO A 1 220 ? 44.697 -23.822 -31.202 1.00 62.09 220 PRO A N 1
ATOM 1598 C CA . PRO A 1 220 ? 45.290 -24.368 -32.416 1.00 62.09 220 PRO A CA 1
ATOM 1599 C C . PRO A 1 220 ? 45.724 -25.817 -32.146 1.00 62.09 220 PRO A C 1
ATOM 1601 O O . PRO A 1 220 ? 46.247 -26.083 -31.057 1.00 62.09 220 PRO A O 1
ATOM 1604 N N . PRO A 1 221 ? 45.465 -26.762 -33.071 1.00 59.25 221 PRO A N 1
ATOM 1605 C CA . PRO A 1 221 ? 45.774 -28.166 -32.848 1.00 59.25 221 PRO A CA 1
ATOM 1606 C C . PRO A 1 221 ? 47.239 -28.284 -32.436 1.00 59.25 221 PRO A C 1
ATOM 1608 O O . PRO A 1 221 ? 48.126 -27.750 -33.105 1.00 59.25 221 PRO A O 1
ATOM 1611 N N . ALA A 1 222 ? 47.475 -28.933 -31.295 1.00 59.41 222 ALA A N 1
ATOM 1612 C CA . ALA A 1 222 ? 48.818 -29.231 -30.835 1.00 59.41 222 ALA A CA 1
ATOM 1613 C C . ALA A 1 222 ? 49.564 -29.940 -31.972 1.00 59.41 222 ALA A C 1
ATOM 1615 O O . ALA A 1 222 ? 49.088 -30.944 -32.501 1.00 59.41 222 ALA A O 1
ATOM 1616 N N . HIS A 1 223 ? 50.70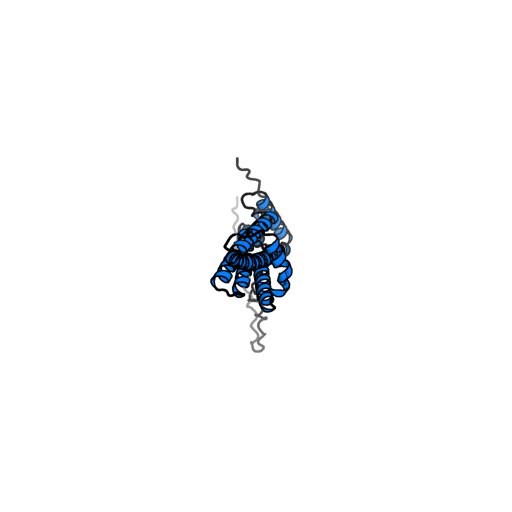2 -29.374 -32.370 1.00 56.75 223 HIS A N 1
ATOM 1617 C CA . HIS A 1 223 ? 51.600 -29.965 -33.350 1.00 56.75 223 HIS A CA 1
ATOM 1618 C C . HIS A 1 223 ? 52.000 -31.350 -32.839 1.00 56.75 223 HIS A C 1
ATOM 1620 O O . HIS A 1 223 ? 52.725 -31.453 -31.852 1.00 56.75 223 HIS A O 1
ATOM 1626 N N . ASP A 1 224 ? 51.511 -32.405 -33.487 1.00 60.28 224 ASP A N 1
ATOM 1627 C CA . ASP A 1 224 ? 51.954 -33.771 -33.231 1.00 60.28 224 ASP A CA 1
ATOM 1628 C C . ASP A 1 224 ? 53.412 -33.887 -33.717 1.00 60.28 224 ASP A C 1
ATOM 1630 O O . ASP A 1 224 ? 53.669 -33.704 -34.911 1.00 60.28 224 ASP A O 1
ATOM 1634 N N . PRO A 1 225 ? 54.405 -34.103 -32.834 1.00 63.72 225 PRO A N 1
ATOM 1635 C CA . PRO A 1 225 ? 55.799 -34.241 -33.242 1.00 63.72 225 PRO A CA 1
ATOM 1636 C C . PRO A 1 225 ? 56.090 -35.589 -33.926 1.00 63.72 225 PRO A C 1
ATOM 1638 O O . PRO A 1 225 ? 57.221 -35.806 -34.354 1.00 63.72 225 PRO A O 1
ATOM 1641 N N . ALA A 1 226 ? 55.107 -36.494 -34.031 1.00 63.38 226 ALA A N 1
ATOM 1642 C CA . ALA A 1 226 ? 55.264 -37.813 -34.644 1.00 63.38 226 ALA A CA 1
ATOM 1643 C C . ALA A 1 226 ? 54.737 -37.911 -36.089 1.00 63.38 226 ALA A C 1
ATOM 1645 O O . ALA A 1 226 ? 54.839 -38.978 -36.700 1.00 63.38 226 ALA A O 1
ATOM 1646 N N . ALA A 1 227 ? 54.206 -36.829 -36.668 1.00 55.84 227 ALA A N 1
ATOM 1647 C CA . ALA A 1 227 ? 53.803 -36.833 -38.071 1.00 55.84 227 ALA A CA 1
ATOM 1648 C C . ALA A 1 227 ? 55.051 -36.884 -38.985 1.00 55.84 227 ALA A C 1
ATOM 1650 O O . ALA A 1 227 ? 55.928 -36.023 -38.862 1.00 55.84 227 ALA A O 1
ATOM 1651 N N . PRO A 1 228 ? 55.169 -37.863 -39.906 1.00 69.25 228 PRO A N 1
ATOM 1652 C CA . PRO A 1 228 ? 56.261 -37.881 -40.874 1.00 69.25 228 PRO A CA 1
ATOM 1653 C C . PRO A 1 228 ? 56.199 -36.609 -41.737 1.00 69.25 228 PRO A C 1
ATOM 1655 O O . PRO A 1 228 ? 55.096 -36.135 -42.022 1.00 69.25 228 PRO A O 1
ATOM 1658 N N . PRO A 1 229 ? 57.346 -36.042 -42.156 1.00 67.94 229 PRO A N 1
ATOM 1659 C CA . PRO A 1 229 ? 57.366 -34.826 -42.959 1.00 67.94 229 PRO A CA 1
ATOM 1660 C C . PRO A 1 229 ? 56.503 -35.025 -44.208 1.00 67.94 229 PRO A C 1
ATOM 1662 O O . PRO A 1 229 ? 56.787 -35.879 -45.048 1.00 67.94 229 PRO A O 1
ATOM 1665 N N . GLY A 1 230 ? 55.410 -34.263 -44.280 1.00 62.75 230 GLY A N 1
ATOM 1666 C CA . GLY A 1 230 ? 54.499 -34.274 -45.412 1.00 62.75 230 GLY A CA 1
ATOM 1667 C C . GLY A 1 230 ? 55.252 -33.903 -46.682 1.00 62.75 230 GLY A C 1
ATOM 1668 O O . GLY A 1 230 ? 56.029 -32.948 -46.699 1.00 62.75 230 GLY A O 1
ATOM 1669 N N . PHE A 1 231 ? 55.032 -34.683 -47.738 1.00 68.12 231 PHE A N 1
ATOM 1670 C CA . PHE A 1 231 ? 55.503 -34.350 -49.074 1.00 68.12 231 PHE A CA 1
ATOM 1671 C C . PHE A 1 231 ? 55.041 -32.933 -49.442 1.00 68.12 231 PHE A C 1
ATOM 1673 O O . PHE A 1 231 ? 53.893 -32.580 -49.149 1.00 68.12 231 PHE A O 1
ATOM 1680 N N . PRO A 1 232 ? 55.902 -32.114 -50.073 1.00 71.75 232 PRO A N 1
ATOM 1681 C CA . PRO A 1 232 ? 55.473 -30.820 -50.571 1.00 71.75 232 PRO A CA 1
ATOM 1682 C C . PRO A 1 232 ? 54.308 -31.013 -51.557 1.00 71.75 232 PRO A C 1
ATOM 1684 O O . PRO A 1 232 ? 54.266 -32.025 -52.267 1.00 71.75 232 PRO A O 1
ATOM 1687 N N . PRO A 1 233 ? 53.350 -30.073 -51.596 1.00 63.47 233 PRO A N 1
ATOM 1688 C CA . PRO A 1 233 ? 52.247 -30.131 -52.541 1.00 63.47 233 PRO A CA 1
ATOM 1689 C C . PRO A 1 233 ? 52.800 -30.214 -53.966 1.00 63.47 233 PRO A C 1
ATOM 1691 O O . PRO A 1 233 ? 53.638 -29.406 -54.361 1.00 63.47 233 PRO A O 1
ATOM 1694 N N . SER A 1 234 ? 52.335 -31.216 -54.715 1.00 68.44 234 SER A N 1
ATOM 1695 C CA . SER A 1 234 ? 52.579 -31.340 -56.150 1.00 68.44 234 SER A CA 1
ATOM 1696 C C . SER A 1 234 ? 52.139 -30.045 -56.823 1.00 68.44 234 SER A C 1
ATOM 1698 O O . SER A 1 234 ? 50.958 -29.700 -56.770 1.00 68.44 234 SER A O 1
ATOM 1700 N N . GLU A 1 235 ? 53.084 -29.334 -57.433 1.00 61.38 235 GLU A N 1
ATOM 1701 C CA . GLU A 1 235 ? 52.801 -28.200 -58.307 1.00 61.38 235 GLU A CA 1
ATOM 1702 C C . GLU A 1 235 ? 51.766 -28.639 -59.351 1.00 61.38 235 GLU A C 1
ATOM 1704 O O . GLU A 1 235 ? 51.928 -29.661 -60.026 1.00 61.38 235 GLU A O 1
ATOM 1709 N N . ALA A 1 236 ? 50.657 -27.906 -59.425 1.00 66.25 236 ALA A N 1
ATOM 1710 C CA . ALA A 1 236 ? 49.690 -28.072 -60.495 1.00 66.25 236 ALA A CA 1
ATOM 1711 C C . ALA A 1 236 ? 50.363 -27.690 -61.827 1.00 66.25 236 ALA A C 1
ATOM 1713 O O . ALA A 1 236 ? 51.114 -26.709 -61.860 1.00 66.25 236 ALA A O 1
ATOM 1714 N N . PRO A 1 237 ? 50.134 -28.439 -62.919 1.00 69.62 237 PRO A N 1
ATOM 1715 C CA . PRO A 1 237 ? 50.679 -28.079 -64.220 1.00 69.62 237 PRO A CA 1
ATOM 1716 C C . PRO A 1 237 ? 50.114 -26.723 -64.686 1.00 69.62 237 PRO A C 1
ATOM 1718 O O . PRO A 1 237 ? 48.957 -26.417 -64.392 1.00 69.62 237 PRO A O 1
ATOM 1721 N N . PRO A 1 238 ? 50.919 -25.908 -65.391 1.00 68.62 238 PRO A N 1
ATOM 1722 C CA . PRO A 1 238 ? 50.512 -24.587 -65.850 1.00 68.62 238 PRO A CA 1
ATOM 1723 C C . PRO A 1 238 ? 49.349 -24.670 -66.843 1.00 68.62 238 PRO A C 1
ATOM 1725 O O . PRO A 1 238 ? 49.340 -25.528 -67.726 1.00 68.62 238 PRO A O 1
ATOM 1728 N N . ASP A 1 239 ? 48.401 -23.747 -66.675 1.00 70.94 239 ASP A N 1
ATOM 1729 C CA . ASP A 1 239 ? 47.224 -23.551 -67.519 1.00 70.94 239 ASP A CA 1
ATOM 1730 C C . ASP A 1 239 ? 47.583 -23.542 -69.015 1.00 70.94 239 ASP A C 1
ATOM 1732 O O . ASP A 1 239 ? 48.435 -22.773 -69.472 1.00 70.94 239 ASP A O 1
ATOM 1736 N N . GLU A 1 240 ? 46.904 -24.395 -69.787 1.00 70.00 240 GLU A N 1
ATOM 1737 C CA . GLU A 1 240 ? 46.921 -24.342 -71.248 1.00 70.00 240 GLU A CA 1
ATOM 1738 C C . GLU A 1 240 ? 46.406 -22.972 -71.730 1.00 70.00 240 GLU A C 1
ATOM 1740 O O . GLU A 1 240 ? 45.356 -22.507 -71.270 1.00 70.00 240 GLU A O 1
ATOM 1745 N N . PRO A 1 241 ? 47.098 -22.305 -72.672 1.00 73.19 241 PRO A N 1
ATOM 1746 C CA . PRO A 1 241 ? 46.600 -21.067 -73.251 1.00 73.19 241 PRO A CA 1
ATOM 1747 C C . PRO A 1 241 ? 45.355 -21.329 -74.122 1.00 73.19 241 PRO A C 1
ATOM 1749 O O . PRO A 1 241 ? 45.267 -22.363 -74.789 1.00 73.19 241 PRO A O 1
ATOM 1752 N N . PRO A 1 242 ? 44.392 -20.388 -74.155 1.00 74.75 242 PRO A N 1
ATOM 1753 C CA . PRO A 1 242 ? 43.151 -20.547 -74.903 1.00 74.75 242 PRO A CA 1
ATOM 1754 C C . PRO A 1 242 ? 43.399 -20.637 -76.421 1.00 74.75 242 PRO A C 1
ATOM 1756 O O . PRO A 1 242 ? 44.296 -19.966 -76.937 1.00 74.75 242 PRO A O 1
ATOM 1759 N N . PRO A 1 243 ? 42.591 -21.425 -77.157 1.00 69.12 243 PRO A N 1
ATOM 1760 C CA . PRO A 1 243 ? 42.728 -21.574 -78.601 1.00 69.12 243 PRO A CA 1
ATOM 1761 C C . PRO A 1 243 ? 42.399 -20.278 -79.356 1.00 69.12 243 PRO A C 1
ATOM 1763 O O . PRO A 1 243 ? 41.398 -19.613 -79.084 1.00 69.12 243 PRO A O 1
ATOM 1766 N N . ASP A 1 244 ? 43.258 -19.975 -80.333 1.00 66.19 244 ASP A N 1
ATOM 1767 C CA . ASP A 1 244 ? 43.184 -18.879 -81.303 1.00 66.19 244 ASP A CA 1
ATOM 1768 C C . ASP A 1 244 ? 41.760 -18.643 -81.841 1.00 66.19 244 ASP A C 1
ATOM 1770 O O . ASP A 1 244 ? 41.215 -19.430 -82.622 1.00 66.19 244 ASP A O 1
ATOM 1774 N N . ALA A 1 245 ? 41.176 -17.497 -81.484 1.00 61.03 245 ALA A N 1
ATOM 1775 C CA . ALA A 1 245 ? 40.007 -16.959 -82.164 1.00 61.03 245 ALA A CA 1
ATOM 1776 C C . ALA A 1 245 ? 40.458 -16.333 -83.492 1.00 61.03 245 ALA A C 1
ATOM 1778 O O . ALA A 1 245 ? 40.936 -15.200 -83.549 1.00 61.03 245 ALA A O 1
ATOM 1779 N N . GLY A 1 246 ? 40.331 -17.114 -84.564 1.00 59.56 246 GLY A N 1
ATOM 1780 C CA . GLY A 1 246 ? 40.662 -16.712 -85.924 1.00 59.56 246 GLY A CA 1
ATOM 1781 C C . GLY A 1 246 ? 39.955 -15.430 -86.380 1.00 59.56 246 GLY A C 1
ATOM 1782 O O . GLY A 1 246 ? 38.742 -15.270 -86.255 1.00 59.56 246 GLY A O 1
ATOM 1783 N N . PHE A 1 247 ? 40.747 -14.542 -86.977 1.00 56.41 247 PHE A N 1
ATOM 1784 C CA . PHE A 1 247 ? 40.305 -13.411 -87.789 1.00 56.41 247 PHE A CA 1
ATOM 1785 C C . PHE A 1 247 ? 39.587 -13.883 -89.067 1.00 56.41 247 PHE A C 1
ATOM 1787 O O . PHE A 1 247 ? 40.135 -14.729 -89.781 1.00 56.41 247 PHE A O 1
ATOM 1794 N N . PRO A 1 248 ? 38.471 -13.260 -89.480 1.00 66.12 248 PRO A N 1
ATOM 1795 C CA . PRO A 1 248 ? 38.104 -13.211 -90.887 1.00 66.12 248 PRO A CA 1
ATOM 1796 C C . PRO A 1 248 ? 38.821 -12.048 -91.592 1.00 66.12 248 PRO A C 1
ATOM 1798 O O . PRO A 1 248 ? 38.791 -10.900 -91.148 1.00 66.12 248 PRO A O 1
ATOM 1801 N N . LYS A 1 249 ? 39.484 -12.382 -92.704 1.00 60.56 249 LYS A N 1
ATOM 1802 C CA . LYS A 1 249 ? 39.997 -11.445 -93.710 1.00 60.56 249 LYS A CA 1
ATOM 1803 C C . LYS A 1 249 ? 38.833 -10.878 -94.535 1.00 60.56 249 LYS A C 1
ATOM 1805 O O . LYS A 1 249 ? 37.835 -11.571 -94.721 1.00 60.56 249 LYS A O 1
ATOM 1810 N N . ASN A 1 250 ? 39.030 -9.639 -94.992 1.00 63.25 250 ASN A N 1
ATOM 1811 C CA . ASN A 1 250 ? 38.215 -8.870 -95.942 1.00 63.25 250 ASN A CA 1
ATOM 1812 C C . ASN A 1 250 ? 37.660 -9.676 -97.120 1.00 63.25 250 ASN A C 1
ATOM 1814 O O . ASN A 1 250 ? 38.408 -10.538 -97.637 1.00 63.25 250 ASN A O 1
#

Radius of gyration: 34.69 Å; chains: 1; bounding box: 82×51×120 Å

pLDDT: mean 83.22, std 16.69, range [36.28, 98.75]